Protein AF-A0A5E4QGY8-F1 (afdb_monomer)

Radius of gyration: 24.32 Å; Cα contacts (8 Å, |Δi|>4): 136; chains: 1; bounding box: 69×40×62 Å

Nearest PDB structures (foldseek):
  8r1g-assembly1_D  TM=7.547E-01  e=3.057E-04  Homo sapiens
  8gcr-assembly1_R  TM=7.699E-01  e=5.241E-04  Homo sapiens
  8jrn-assembly1_A  TM=7.783E-01  e=9.483E-04  Homo sapiens
  8jrq-assembly1_C  TM=7.359E-01  e=6.502E-04  Homo sapiens

Solvent-accessible surface area (backbone atoms only — not comparable to full-atom values): 12055 Å² total; per-residue (Å²): 131,82,68,83,77,67,55,67,67,54,59,49,52,76,66,44,56,76,66,66,42,48,54,52,50,52,50,60,61,70,48,56,56,69,60,48,50,53,52,49,48,56,57,47,51,52,53,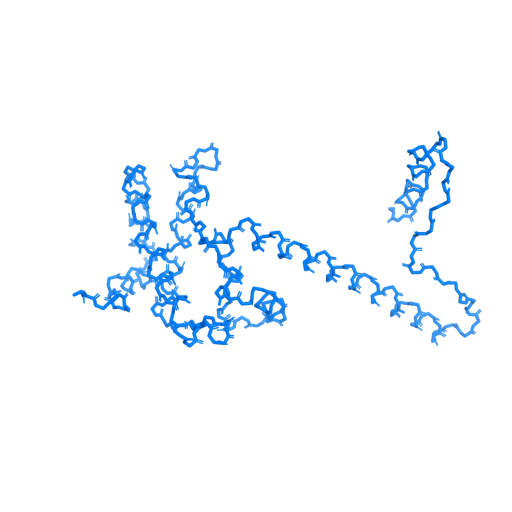52,56,56,45,67,33,68,67,18,53,74,65,30,44,81,78,80,43,71,59,52,50,48,49,52,52,48,51,52,50,50,54,50,55,33,47,71,43,76,91,61,46,66,61,64,71,68,76,53,35,40,80,67,48,66,78,32,28,50,58,68,62,42,45,55,49,52,73,68,49,85,79,73,85,72,90,48,68,68,83,50,54,69,36,48,32,72,67,48,50,52,51,50,52,53,51,49,53,52,49,54,50,51,51,54,50,50,51,51,50,51,54,50,52,53,46,47,73,75,35,85,82,62,79,88,74,87,71,90,62,91,84,80,86,60,50,91,93,40,46,71,60,40,46,51,59,53,53,49,58,58,56,67,75,76,113

pLDDT: mean 82.49, std 12.92, range [37.38, 95.31]

Organism: NCBI:txid189913

Mean predicted aligned error: 10.67 Å

Secondary structure (DSSP, 8-state):
---TT--HHHHHHHHS-HHHHHHHHHHHHHS-HHHHHHHHHHHHHHHHHHHTSHHHHHHT-----HHHHHHHHHHHHHHHHHTSSTTS-SS-GGGG-BTTHHHHS-HHHHHHHHHH-TT--S--GGGGGGGB-HHHHHHHHHHHHHHHHHHHHHHHHHHHHHHHHH-TT------SS------TTSHHHHHHHHHHHHHHTT-

Foldseek 3Di:
DPDLLDPVVLVVQVPDDPVVVVVVLVVLLPDALVVLLVVLVSLVVSVVVQLPDPVQLVVLDGDPDVSNVSSLVVNVSSVVSQCPPVVHGSDDLCSLEDPPNVNRHVLLVLVVVVVVCPPDPDDTCVVSCSHHDPVSVVVVVVSVVVVVLVVLLVVVVVVQVVCCVVDVPDDDDDPSDQDQDDDPVQRPPSVVVSVVVVVVVVD

Sequence (203 aa):
MRNPRRHPELQAFNKLQLHPQRIVQLWWDSQSTEYFEILVDIFKSVIVYELMQPVVRANKKINFTHSVIQILNTLTTLNKINFTNPKKPKISAECFYIEDLCNYVDIATDYINWLSDQNSTQPHLCNYAFLFDVQCKSLLLKIDQQLQMQMAVSRATTMMFTRLFVDPTYEYHRDQFLNLTVSRNHIVRDTMLQISRVCWRRS

Structure (mmCIF, N/CA/C/O backbone):
data_AF-A0A5E4QGY8-F1
#
_entry.id   AF-A0A5E4QGY8-F1
#
loop_
_atom_site.group_PDB
_atom_site.id
_atom_site.type_symbol
_atom_site.label_atom_id
_atom_site.label_alt_id
_atom_site.label_comp_id
_atom_site.label_asym_id
_atom_site.label_entity_id
_atom_site.label_seq_id
_atom_site.pdbx_PDB_ins_code
_atom_site.Cartn_x
_atom_site.Cartn_y
_atom_site.Cartn_z
_atom_site.occupancy
_atom_site.B_iso_or_equiv
_atom_site.auth_seq_id
_atom_site.auth_comp_id
_atom_site.auth_asym_id
_atom_site.auth_atom_id
_atom_site.pdbx_PDB_model_num
ATOM 1 N N . MET A 1 1 ? -24.401 -18.700 8.327 1.00 37.38 1 MET A N 1
ATOM 2 C CA . MET A 1 1 ? -23.362 -17.660 8.149 1.00 37.38 1 MET A CA 1
ATOM 3 C C . MET A 1 1 ? -23.939 -16.553 7.274 1.00 37.38 1 MET A C 1
ATOM 5 O O . MET A 1 1 ? -24.397 -16.855 6.178 1.00 37.38 1 MET A O 1
ATOM 9 N N . ARG A 1 2 ? -24.032 -15.310 7.773 1.00 40.44 2 ARG A N 1
ATOM 10 C CA . ARG A 1 2 ? -24.487 -14.153 6.972 1.00 40.44 2 ARG A CA 1
ATOM 11 C C . ARG A 1 2 ? -23.547 -13.987 5.774 1.00 40.44 2 ARG A C 1
ATOM 13 O O . ARG A 1 2 ? -22.342 -14.128 5.934 1.00 40.44 2 ARG A O 1
ATOM 20 N N . ASN A 1 3 ? -24.095 -13.712 4.592 1.00 42.69 3 ASN A N 1
ATOM 21 C CA . ASN A 1 3 ? -23.306 -13.473 3.386 1.00 42.69 3 ASN A CA 1
ATOM 22 C C . ASN A 1 3 ? -22.362 -12.269 3.619 1.00 42.69 3 ASN A C 1
ATOM 24 O O . ASN A 1 3 ? -22.874 -11.156 3.767 1.00 42.69 3 ASN A O 1
ATOM 28 N N . PRO A 1 4 ? -21.026 -12.455 3.633 1.00 54.44 4 PRO A N 1
ATOM 29 C CA . PRO A 1 4 ? -20.065 -11.386 3.936 1.00 54.44 4 PRO A CA 1
ATOM 30 C C . PRO A 1 4 ? -20.083 -10.250 2.898 1.00 54.44 4 PRO A C 1
ATOM 32 O O . PRO A 1 4 ? -19.561 -9.166 3.131 1.00 54.44 4 PRO A O 1
ATOM 35 N N . ARG A 1 5 ? -20.749 -10.451 1.751 1.00 50.81 5 ARG A N 1
ATOM 36 C CA . ARG A 1 5 ? -20.866 -9.457 0.672 1.00 50.81 5 ARG A CA 1
ATOM 37 C C . ARG A 1 5 ? -21.872 -8.340 0.940 1.00 50.81 5 ARG A C 1
ATOM 39 O O . ARG A 1 5 ? -21.915 -7.365 0.184 1.00 50.81 5 ARG A O 1
ATOM 46 N N . ARG A 1 6 ? -22.725 -8.480 1.960 1.00 53.25 6 ARG A N 1
ATOM 47 C CA . ARG A 1 6 ? -23.821 -7.543 2.245 1.00 53.25 6 ARG A CA 1
ATOM 48 C C . ARG A 1 6 ? -23.703 -6.984 3.657 1.00 53.25 6 ARG A C 1
ATOM 50 O O . ARG A 1 6 ? -24.428 -7.395 4.554 1.00 53.25 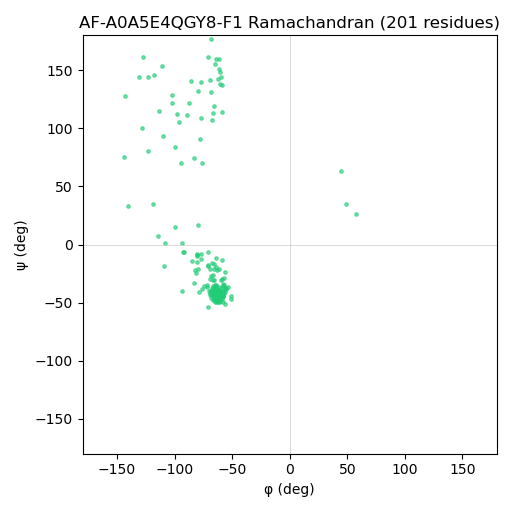6 ARG A O 1
ATOM 57 N N . HIS A 1 7 ? -22.837 -5.987 3.806 1.00 61.50 7 HIS A N 1
ATOM 58 C CA . HIS A 1 7 ? -22.877 -5.051 4.928 1.00 61.50 7 HIS A CA 1
ATOM 59 C C . HIS A 1 7 ? -23.554 -3.747 4.464 1.00 61.50 7 HIS A C 1
ATOM 61 O O . HIS A 1 7 ? -22.863 -2.816 4.042 1.00 61.50 7 HIS A O 1
ATOM 67 N N . PRO A 1 8 ? -24.902 -3.663 4.469 1.00 60.12 8 PRO A N 1
ATOM 68 C CA . PRO A 1 8 ? -25.620 -2.438 4.092 1.00 60.12 8 PRO A CA 1
ATOM 69 C C . PRO A 1 8 ? -25.204 -1.236 4.954 1.00 60.12 8 PRO A C 1
ATOM 71 O O . PRO A 1 8 ? -25.183 -0.105 4.480 1.00 60.12 8 PRO A O 1
ATOM 74 N N . GLU A 1 9 ? -24.783 -1.498 6.189 1.00 62.81 9 GLU A N 1
ATOM 75 C CA . GLU A 1 9 ? -24.266 -0.521 7.148 1.00 62.81 9 GLU A CA 1
ATOM 76 C C . GLU A 1 9 ? -22.992 0.185 6.650 1.00 62.81 9 GLU A C 1
ATOM 78 O O . GLU A 1 9 ? -22.848 1.392 6.830 1.00 62.81 9 GLU A O 1
ATOM 83 N N . LEU A 1 10 ? -22.101 -0.517 5.936 1.00 59.97 10 LEU A N 1
ATOM 84 C CA . LEU A 1 10 ? -20.885 0.086 5.367 1.00 59.97 10 LEU A CA 1
ATOM 85 C C . LEU A 1 10 ? -21.188 0.960 4.156 1.00 59.97 10 LEU A C 1
ATOM 87 O O . LEU A 1 10 ? -20.569 2.007 3.969 1.00 59.97 10 LEU A O 1
ATOM 91 N N . GLN A 1 11 ? -22.173 0.557 3.350 1.00 61.38 11 GLN A N 1
ATOM 92 C CA . GLN A 1 11 ? -22.657 1.400 2.260 1.00 61.38 11 GLN A CA 1
ATOM 93 C C . GLN A 1 11 ? -23.312 2.670 2.798 1.00 61.38 11 GLN A C 1
ATOM 95 O O . GLN A 1 11 ? -23.142 3.731 2.204 1.00 61.38 11 GLN A O 1
ATOM 100 N N . ALA A 1 12 ? -24.041 2.573 3.911 1.00 60.75 12 ALA A N 1
ATOM 101 C CA . ALA A 1 12 ? -24.591 3.738 4.584 1.00 60.75 12 ALA A CA 1
ATOM 102 C C . ALA A 1 12 ? -23.465 4.642 5.105 1.00 60.75 12 ALA A C 1
ATOM 104 O O . ALA A 1 12 ? -23.463 5.825 4.783 1.00 60.75 12 ALA A O 1
ATOM 105 N N . PHE A 1 13 ? -22.464 4.086 5.801 1.00 66.88 13 PHE A N 1
ATOM 106 C CA . PHE A 1 13 ? -21.331 4.839 6.350 1.00 66.88 13 PHE A CA 1
ATOM 107 C C . PHE A 1 13 ? -20.556 5.636 5.287 1.00 66.88 13 PHE A C 1
ATOM 109 O O . PHE A 1 13 ? -20.364 6.844 5.415 1.00 66.88 13 PHE A O 1
ATOM 116 N N . ASN A 1 14 ? -20.148 4.995 4.195 1.00 65.75 14 ASN A N 1
ATOM 117 C CA . ASN A 1 14 ? -19.369 5.663 3.149 1.00 65.75 14 ASN A CA 1
ATOM 118 C C . ASN A 1 14 ? -20.194 6.678 2.332 1.00 65.75 14 ASN A C 1
ATOM 120 O O . ASN A 1 14 ? -19.612 7.540 1.677 1.00 65.75 14 ASN A O 1
ATOM 124 N N . LYS A 1 15 ? -21.533 6.597 2.371 1.00 72.75 15 LYS A N 1
ATOM 125 C CA . LYS A 1 15 ? -22.453 7.574 1.759 1.00 72.75 15 LYS A CA 1
ATOM 126 C C . LYS A 1 15 ? -22.876 8.698 2.710 1.00 72.75 15 LYS A C 1
ATOM 128 O O . LYS A 1 15 ? -23.579 9.611 2.278 1.00 72.75 15 LYS A O 1
ATOM 133 N N . LEU A 1 16 ? -22.500 8.634 3.990 1.00 72.56 16 LEU A N 1
ATOM 134 C CA . LEU A 1 16 ? -22.816 9.684 4.955 1.00 72.56 16 LEU A CA 1
ATOM 135 C C . LEU A 1 16 ? -22.205 11.026 4.527 1.00 72.56 16 LEU A C 1
ATOM 137 O O . LEU A 1 16 ? -21.125 11.092 3.944 1.00 72.56 16 LEU A O 1
ATOM 141 N N . GLN A 1 17 ? -22.890 12.113 4.879 1.00 74.19 17 GLN A N 1
ATOM 142 C CA . GLN A 1 17 ? -22.347 13.462 4.739 1.00 74.19 17 GLN A CA 1
ATOM 143 C C . GLN A 1 17 ? -21.080 13.637 5.598 1.00 74.19 17 GLN A C 1
ATOM 145 O O . GLN A 1 17 ? -20.864 12.925 6.583 1.00 74.19 17 GLN A O 1
ATOM 150 N N . LEU A 1 18 ? -20.260 14.634 5.254 1.00 72.88 18 LEU A N 1
ATOM 151 C CA . LEU A 1 18 ? -18.950 14.870 5.873 1.00 72.88 18 LEU A CA 1
ATOM 152 C C . LEU A 1 18 ? -19.006 14.984 7.410 1.00 72.88 18 LEU A C 1
ATOM 154 O O . LEU A 1 18 ? -18.100 14.526 8.099 1.00 72.88 18 LEU A O 1
ATOM 158 N N . HIS A 1 19 ? -20.060 15.591 7.966 1.00 73.56 19 HIS A N 1
ATOM 159 C CA . HIS A 1 19 ? -20.220 15.747 9.417 1.00 73.56 19 HIS A CA 1
ATOM 160 C C . HIS A 1 19 ? -20.528 14.431 10.147 1.00 73.56 19 HIS A C 1
ATOM 162 O O . HIS A 1 19 ? -19.765 14.081 11.047 1.00 73.56 19 HIS A O 1
ATOM 168 N N . PRO A 1 20 ? -21.559 13.657 9.762 1.00 78.44 20 PRO A N 1
ATOM 169 C CA . PRO A 1 20 ? -21.786 12.335 10.344 1.00 78.44 20 PRO A CA 1
ATOM 170 C C . PRO A 1 20 ? -20.587 11.383 10.209 1.00 78.44 20 PRO A C 1
ATOM 172 O O . PRO A 1 20 ? -20.279 10.663 11.156 1.00 78.44 20 PRO A O 1
ATOM 175 N N . GLN A 1 21 ? -19.858 11.416 9.084 1.00 80.31 21 GLN A N 1
ATOM 176 C CA . GLN A 1 21 ? -18.636 10.613 8.931 1.00 80.31 21 GLN A CA 1
ATOM 177 C C . GLN A 1 21 ? -17.565 10.984 9.954 1.00 80.31 21 GLN A C 1
ATOM 179 O O . GLN A 1 21 ? -16.954 10.094 10.539 1.00 80.31 21 GLN A O 1
ATOM 184 N N . ARG A 1 22 ? -17.363 12.282 10.216 1.00 82.94 22 ARG A N 1
ATOM 185 C CA . ARG A 1 22 ? -16.408 12.741 11.234 1.00 82.94 22 ARG A CA 1
ATOM 186 C C . ARG A 1 22 ? -16.766 12.247 12.630 1.00 82.94 22 ARG A C 1
ATOM 188 O O . ARG A 1 22 ? -15.870 11.853 13.362 1.00 82.94 22 ARG A O 1
ATOM 195 N N . ILE A 1 23 ? -18.048 12.230 12.995 1.00 85.19 23 ILE A N 1
ATOM 196 C CA . ILE A 1 23 ? -18.480 11.731 14.311 1.00 85.19 23 ILE A CA 1
ATOM 197 C C . ILE A 1 23 ? -18.105 10.255 14.470 1.00 85.19 23 ILE A C 1
ATOM 199 O O . ILE A 1 23 ? -17.545 9.866 15.490 1.00 85.19 23 ILE A O 1
ATOM 203 N N . VAL A 1 24 ? -18.353 9.441 13.444 1.00 85.25 24 VAL A N 1
ATOM 204 C CA . VAL A 1 24 ? -17.983 8.019 13.461 1.00 85.25 24 VAL A CA 1
ATOM 205 C C . VAL A 1 24 ? -16.462 7.833 13.467 1.00 85.25 24 VAL A C 1
ATOM 207 O O . VAL A 1 24 ? -15.962 6.969 14.179 1.00 85.25 24 VAL A O 1
ATOM 210 N N . GLN A 1 25 ? -15.711 8.661 12.733 1.00 87.25 25 GLN A N 1
ATOM 211 C CA . GLN A 1 25 ? -14.244 8.640 12.769 1.00 87.25 25 GLN A CA 1
ATOM 212 C C . GLN A 1 25 ? -13.706 8.956 14.169 1.00 87.25 25 GLN A C 1
ATOM 214 O O . GLN A 1 25 ? -12.839 8.236 14.652 1.00 87.25 25 GLN A O 1
ATOM 219 N N . LEU A 1 26 ? -14.252 9.977 14.839 1.00 87.69 26 LEU A N 1
ATOM 220 C CA . LEU A 1 26 ? -13.909 10.312 16.225 1.00 87.69 26 LEU A CA 1
ATOM 221 C C . LEU A 1 26 ? -14.289 9.185 17.189 1.00 87.69 26 LEU A C 1
ATOM 223 O O . LEU A 1 26 ? -13.538 8.889 18.112 1.00 87.69 26 LEU A O 1
ATOM 227 N N . TRP A 1 27 ? -15.426 8.525 16.960 1.00 89.25 27 TRP A N 1
ATOM 228 C CA . TRP A 1 27 ? -15.829 7.366 17.750 1.00 89.25 27 TRP A CA 1
ATOM 229 C C . TRP A 1 27 ? -14.862 6.191 17.576 1.00 89.25 27 TRP A C 1
ATOM 231 O O . TRP A 1 27 ? -14.465 5.589 18.568 1.00 89.25 27 TRP A O 1
ATOM 241 N N . TRP A 1 28 ? -14.432 5.875 16.351 1.00 89.50 28 TRP A N 1
ATOM 242 C CA . TRP A 1 28 ? -13.402 4.856 16.102 1.00 89.50 28 TRP A CA 1
ATOM 243 C C . TRP A 1 28 ? -12.050 5.231 16.718 1.00 89.50 28 TRP A C 1
ATOM 245 O O . TRP A 1 28 ? -11.360 4.372 17.275 1.00 89.50 28 TRP A O 1
ATOM 255 N N . ASP A 1 29 ? -11.689 6.512 16.674 1.00 89.25 29 ASP A N 1
ATOM 256 C CA . ASP A 1 29 ? -10.482 7.024 17.319 1.00 89.25 29 ASP A CA 1
ATOM 257 C C . ASP A 1 29 ? -10.558 6.944 18.853 1.00 89.25 29 ASP A C 1
ATOM 259 O O . ASP A 1 29 ? -9.553 6.670 19.503 1.00 89.25 29 ASP A O 1
ATOM 263 N N . SER A 1 30 ? -11.748 7.050 19.450 1.00 90.25 30 SER A N 1
ATOM 264 C CA . SER A 1 30 ? -11.926 6.922 20.901 1.00 90.25 30 SER A CA 1
ATOM 265 C C . SER A 1 30 ? -11.974 5.477 21.417 1.00 90.25 30 SER A C 1
ATOM 267 O O . SER A 1 30 ? -11.983 5.277 22.629 1.00 90.25 30 SER A O 1
ATOM 269 N N . GLN A 1 31 ? -12.056 4.464 20.544 1.00 91.56 31 GLN A N 1
ATOM 270 C CA . GLN A 1 31 ? -12.114 3.057 20.976 1.00 91.56 31 GLN A CA 1
ATOM 271 C C . GLN A 1 31 ? -10.775 2.558 21.536 1.00 91.56 31 GLN A C 1
ATOM 273 O O . GLN A 1 31 ? -9.723 3.127 21.236 1.00 91.56 31 GLN A O 1
ATOM 278 N N . SER A 1 32 ? -10.797 1.461 22.301 1.00 92.75 32 SER A N 1
ATOM 279 C CA . SER A 1 32 ? -9.566 0.810 22.765 1.00 92.75 32 SER A CA 1
ATOM 280 C C . SER A 1 32 ? -8.743 0.255 21.597 1.00 92.75 32 SER A C 1
ATOM 282 O O . SER A 1 32 ? -9.259 0.046 20.493 1.00 92.75 32 SER A O 1
ATOM 284 N N . THR A 1 33 ? -7.453 0.025 21.837 1.00 92.31 33 THR A N 1
ATOM 285 C CA . THR A 1 33 ? -6.545 -0.540 20.833 1.00 92.31 33 THR A CA 1
ATOM 286 C C . THR A 1 33 ? -6.996 -1.931 20.393 1.00 92.31 33 THR A C 1
ATOM 288 O O . THR A 1 33 ? -7.044 -2.202 19.197 1.00 92.31 33 THR A O 1
ATOM 291 N N . GLU A 1 34 ? -7.419 -2.774 21.336 1.00 92.62 34 GLU A N 1
ATOM 292 C CA . GLU A 1 34 ? -7.854 -4.150 21.072 1.00 92.62 34 GLU A CA 1
ATOM 293 C C . GLU A 1 34 ? -9.114 -4.171 20.202 1.00 92.62 34 GLU A C 1
ATOM 295 O O . GLU A 1 34 ? -9.200 -4.915 19.228 1.00 92.62 34 GLU A O 1
ATOM 300 N N . TYR A 1 35 ? -10.092 -3.313 20.513 1.00 92.44 35 TYR A N 1
ATOM 301 C CA . TYR A 1 35 ? -11.304 -3.208 19.703 1.00 92.44 35 TYR A CA 1
ATOM 302 C C . TYR A 1 35 ? -10.991 -2.714 18.288 1.00 92.44 35 TYR A C 1
ATOM 304 O O . TYR A 1 35 ? -11.554 -3.207 17.310 1.00 92.44 35 TYR A O 1
ATOM 312 N N . PHE A 1 36 ? -10.094 -1.733 18.173 1.00 93.06 36 PHE A N 1
ATOM 313 C CA . PHE A 1 36 ? -9.691 -1.182 16.886 1.00 93.06 36 PHE A CA 1
ATOM 314 C C . PHE A 1 36 ? -8.985 -2.229 16.011 1.00 93.06 36 PHE A C 1
ATOM 316 O O . PHE A 1 36 ? -9.275 -2.317 14.819 1.00 93.06 36 PHE A O 1
ATOM 323 N N . GLU A 1 37 ? -8.118 -3.053 16.597 1.00 93.94 37 GLU A N 1
ATOM 324 C CA . GLU A 1 37 ? -7.458 -4.165 15.908 1.00 93.94 37 GLU A CA 1
ATOM 325 C C . GLU A 1 37 ? -8.467 -5.207 15.404 1.00 93.94 37 GLU A C 1
ATOM 327 O O . GLU A 1 37 ? -8.493 -5.509 14.210 1.00 93.94 37 GLU A O 1
ATOM 332 N N . ILE A 1 38 ? -9.385 -5.656 16.269 1.00 92.81 38 ILE A N 1
ATOM 333 C CA . ILE A 1 38 ? -10.461 -6.591 15.892 1.00 92.81 38 ILE A CA 1
ATOM 334 C C . ILE A 1 38 ? -11.300 -6.022 14.741 1.00 92.81 38 ILE A C 1
ATOM 336 O O . ILE A 1 38 ? -11.664 -6.740 13.809 1.00 92.81 38 ILE A O 1
ATOM 340 N N . LEU A 1 39 ? -11.607 -4.724 14.781 1.00 91.62 39 LEU A N 1
ATOM 341 C CA . LEU A 1 39 ? -12.369 -4.056 13.730 1.00 91.62 39 LEU A CA 1
ATOM 342 C C . LEU A 1 39 ? -11.635 -4.097 12.379 1.00 91.62 39 LEU A C 1
ATOM 344 O O . LEU A 1 39 ? -12.254 -4.389 11.353 1.00 91.62 39 LEU A O 1
ATOM 348 N N . VAL A 1 40 ? -10.327 -3.826 12.374 1.00 93.81 40 VAL A N 1
ATOM 349 C CA . VAL A 1 40 ? -9.481 -3.916 11.174 1.00 93.81 40 VAL A CA 1
ATOM 350 C C . VAL A 1 40 ? -9.461 -5.347 10.634 1.00 93.81 40 VAL A C 1
ATOM 352 O O . VAL A 1 40 ? -9.674 -5.542 9.434 1.00 93.81 40 VAL A O 1
ATOM 355 N N . ASP A 1 41 ? -9.302 -6.346 11.500 1.00 92.69 41 ASP A N 1
ATOM 356 C CA . ASP A 1 41 ? -9.278 -7.754 11.098 1.00 92.69 41 ASP A CA 1
ATOM 357 C C . ASP A 1 41 ? -10.611 -8.243 10.530 1.00 92.69 41 ASP A C 1
ATOM 359 O O . ASP A 1 41 ? -10.624 -8.964 9.528 1.00 92.69 41 ASP A O 1
ATOM 363 N N . ILE A 1 42 ? -11.745 -7.797 11.079 1.00 90.62 42 ILE A N 1
ATOM 364 C CA . ILE A 1 42 ? -13.066 -8.106 10.518 1.00 90.62 42 ILE A CA 1
ATOM 365 C C . ILE A 1 42 ? -13.150 -7.613 9.071 1.00 90.62 42 ILE A C 1
ATOM 367 O O . ILE A 1 42 ? -13.516 -8.385 8.183 1.00 90.62 42 ILE A O 1
ATOM 371 N N . PHE A 1 43 ? -12.774 -6.362 8.794 1.00 91.44 43 PHE A N 1
ATOM 372 C CA . PHE A 1 43 ? -12.831 -5.836 7.427 1.00 91.44 43 PHE A CA 1
ATOM 373 C C . PHE A 1 43 ? -11.815 -6.497 6.495 1.00 91.44 43 PHE A C 1
ATOM 375 O O . PHE A 1 43 ? -12.161 -6.826 5.356 1.00 91.44 43 PHE A O 1
ATOM 382 N N . LYS A 1 44 ? -10.592 -6.754 6.972 1.00 92.69 44 LYS A N 1
ATOM 383 C CA . LYS A 1 44 ? -9.581 -7.504 6.217 1.00 92.69 44 LYS A CA 1
ATOM 384 C C . LYS A 1 44 ? -10.072 -8.899 5.851 1.00 92.69 44 LYS A C 1
ATOM 386 O O . LYS A 1 44 ? -9.894 -9.308 4.707 1.00 92.69 44 LYS A O 1
ATOM 391 N N . SER A 1 45 ? -10.726 -9.608 6.773 1.00 90.75 45 SER A N 1
ATOM 392 C CA . SER A 1 45 ? -11.203 -10.977 6.542 1.00 90.75 45 SER A CA 1
ATOM 393 C C . SER A 1 45 ? -12.154 -11.071 5.345 1.00 90.75 45 SER A C 1
ATOM 395 O O . SER A 1 45 ? -12.105 -12.041 4.589 1.00 90.75 45 SER A O 1
ATOM 397 N N . VAL A 1 46 ? -12.958 -10.029 5.102 1.00 90.12 46 VAL A N 1
ATOM 398 C CA . VAL A 1 46 ? -13.841 -9.968 3.931 1.00 90.12 46 VAL A CA 1
ATOM 399 C C . VAL A 1 46 ? -13.038 -9.801 2.640 1.00 90.12 46 VAL A C 1
ATOM 401 O O . VAL A 1 46 ? -13.345 -10.453 1.644 1.00 90.12 46 VAL A O 1
ATOM 404 N N . ILE A 1 47 ? -11.983 -8.980 2.646 1.00 91.38 47 ILE A N 1
ATOM 405 C CA . ILE A 1 47 ? -11.089 -8.831 1.488 1.00 91.38 47 ILE A CA 1
ATOM 406 C C . ILE A 1 47 ? -10.344 -10.138 1.210 1.00 91.38 47 ILE A C 1
ATOM 408 O O . ILE A 1 47 ? -10.315 -10.587 0.067 1.00 91.38 47 ILE A O 1
ATOM 412 N N . VAL A 1 48 ? -9.813 -10.791 2.246 1.00 91.88 48 VAL A N 1
ATOM 413 C CA . VAL A 1 48 ? -9.167 -12.108 2.129 1.00 91.88 48 VAL A CA 1
ATOM 414 C C . VAL A 1 48 ? -10.138 -13.132 1.542 1.00 91.88 48 VAL A C 1
ATOM 416 O O . VAL A 1 48 ? -9.791 -13.844 0.603 1.00 91.88 48 VAL A O 1
ATOM 419 N N . TYR A 1 49 ? -11.385 -13.159 2.011 1.00 89.88 49 TYR A N 1
ATOM 420 C CA . TYR A 1 49 ? -12.413 -14.042 1.464 1.00 89.88 49 TYR A CA 1
ATOM 421 C C . TYR A 1 49 ? -12.682 -13.803 -0.033 1.00 89.88 49 TYR A C 1
ATOM 423 O O . TYR A 1 49 ? -12.892 -14.762 -0.784 1.00 89.88 49 TYR A O 1
ATOM 431 N N . GLU A 1 50 ? -12.658 -12.550 -0.496 1.00 89.75 50 GLU A N 1
ATOM 432 C CA . GLU A 1 50 ? -12.790 -12.237 -1.925 1.00 89.75 50 GLU A CA 1
ATOM 433 C C . GLU A 1 50 ? -11.536 -12.618 -2.727 1.00 89.75 50 GLU A C 1
ATOM 435 O O . GLU A 1 50 ? -11.652 -13.113 -3.847 1.00 89.75 50 GLU A O 1
ATOM 440 N N . LEU A 1 51 ? -10.341 -12.484 -2.146 1.00 89.56 51 LEU A N 1
ATOM 441 C CA . LEU A 1 51 ? -9.082 -12.932 -2.755 1.00 89.56 51 LEU A CA 1
ATOM 442 C C . LEU A 1 51 ? -9.006 -14.460 -2.904 1.00 89.56 51 LEU A C 1
ATOM 444 O O . LEU A 1 51 ? -8.402 -14.976 -3.846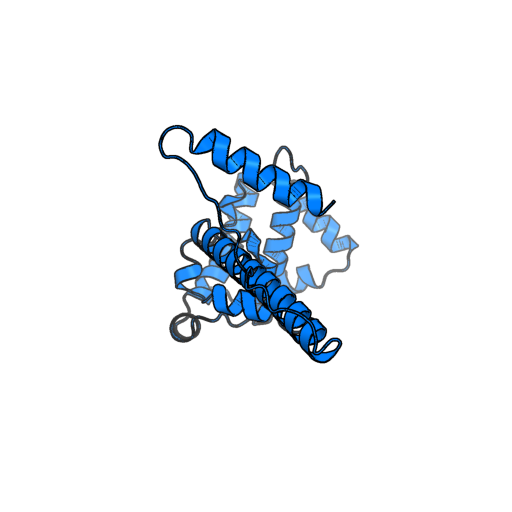 1.00 89.56 51 LEU A O 1
ATOM 448 N N . MET A 1 52 ? -9.648 -15.204 -2.000 1.00 88.88 52 MET A N 1
ATOM 449 C CA . MET A 1 52 ? -9.699 -16.668 -2.045 1.00 88.88 52 MET A CA 1
ATOM 450 C C . MET A 1 52 ? -10.680 -17.223 -3.086 1.00 88.88 52 MET A C 1
ATOM 452 O O . MET A 1 52 ? -10.678 -18.433 -3.325 1.00 88.88 52 MET A O 1
ATOM 456 N N . GLN A 1 53 ? -11.504 -16.382 -3.721 1.00 89.12 53 GLN A N 1
ATOM 457 C CA . GLN A 1 53 ? -12.472 -16.842 -4.715 1.00 89.12 53 GLN A CA 1
ATOM 458 C C . GLN A 1 53 ? -11.759 -17.519 -5.903 1.00 89.12 53 GLN A C 1
ATOM 460 O O . GLN A 1 53 ? -10.760 -16.989 -6.399 1.00 89.12 53 GLN A O 1
ATOM 465 N N . PRO A 1 54 ? -12.281 -18.646 -6.430 1.00 87.38 54 PRO A N 1
ATOM 466 C CA . PRO A 1 54 ? -11.626 -19.394 -7.508 1.00 87.38 54 PRO A CA 1
ATOM 467 C C . PRO A 1 54 ? -11.334 -18.545 -8.749 1.00 87.38 54 PRO A C 1
ATOM 469 O O . PRO A 1 54 ? -10.274 -18.669 -9.353 1.00 87.38 54 PRO A O 1
ATOM 472 N N . VAL A 1 55 ? -12.252 -17.634 -9.085 1.00 87.94 55 VAL A N 1
ATOM 473 C CA . VAL A 1 55 ? -12.124 -16.715 -10.226 1.00 87.94 55 VAL A CA 1
ATOM 474 C C . VAL A 1 55 ? -10.933 -15.769 -10.055 1.00 87.94 55 VAL A C 1
ATOM 476 O O . VAL A 1 55 ? -10.200 -15.529 -11.010 1.00 87.94 55 VAL A O 1
ATOM 479 N N . VAL A 1 56 ? -10.712 -15.261 -8.839 1.00 87.38 56 VAL A N 1
ATOM 480 C CA . VAL A 1 56 ? -9.590 -14.360 -8.540 1.00 87.38 56 VAL A CA 1
ATOM 481 C C . VAL A 1 56 ? -8.274 -15.122 -8.607 1.00 87.38 56 VAL A C 1
ATOM 483 O O . VAL A 1 56 ? -7.336 -14.651 -9.241 1.00 87.38 56 VAL A O 1
ATOM 486 N N . ARG A 1 57 ? -8.219 -16.335 -8.042 1.00 86.06 57 ARG A N 1
ATOM 487 C CA . ARG A 1 57 ? -7.017 -17.181 -8.085 1.00 86.06 57 ARG A CA 1
ATOM 488 C C . ARG A 1 57 ? -6.638 -17.610 -9.502 1.00 86.06 57 ARG A C 1
ATOM 490 O O . ARG A 1 57 ? -5.452 -17.636 -9.816 1.00 86.06 57 ARG A O 1
ATOM 497 N N . ALA A 1 58 ? -7.626 -17.928 -10.340 1.00 87.88 58 ALA A N 1
ATOM 498 C CA . ALA A 1 58 ? -7.406 -18.316 -11.731 1.00 87.88 58 ALA A CA 1
ATOM 499 C C . ALA A 1 58 ? -6.884 -17.146 -12.575 1.00 87.88 58 ALA A C 1
ATOM 501 O O . ALA A 1 58 ? -5.938 -17.309 -13.338 1.00 87.88 58 ALA A O 1
ATOM 502 N N . ASN A 1 59 ? -7.468 -15.958 -12.400 1.00 88.38 59 ASN A N 1
ATOM 503 C CA . ASN A 1 59 ? -7.138 -14.787 -13.213 1.00 88.38 59 ASN A CA 1
ATOM 504 C C . ASN A 1 59 ? -6.043 -13.903 -12.604 1.00 88.38 59 ASN A C 1
ATOM 506 O O . ASN A 1 59 ? -5.653 -12.919 -13.227 1.00 88.38 59 ASN A O 1
ATOM 510 N N . LYS A 1 60 ? -5.603 -14.198 -11.373 1.00 89.19 60 LYS A N 1
ATOM 511 C CA . LYS A 1 60 ? -4.685 -13.369 -10.575 1.00 89.19 60 LYS A CA 1
ATOM 512 C C . LYS A 1 60 ? -5.111 -11.896 -10.524 1.00 89.19 60 LYS A C 1
ATOM 514 O O . LYS A 1 60 ? -4.275 -10.998 -10.497 1.00 89.19 60 LYS A O 1
ATOM 519 N N . LYS A 1 61 ? -6.422 -11.638 -10.512 1.00 86.88 61 LYS A N 1
ATOM 520 C CA . LYS A 1 61 ? -7.003 -10.292 -10.562 1.00 86.88 61 LYS A CA 1
ATOM 521 C C . LYS A 1 61 ? -8.240 -10.208 -9.682 1.00 86.88 61 LYS A C 1
ATOM 523 O O . LYS A 1 61 ? -9.155 -11.021 -9.810 1.00 86.88 61 LYS A O 1
ATOM 528 N N . ILE A 1 62 ? -8.268 -9.212 -8.799 1.00 86.56 62 ILE A N 1
ATOM 529 C CA . ILE A 1 62 ? -9.419 -8.951 -7.936 1.00 86.56 62 ILE A CA 1
ATOM 530 C C . ILE A 1 62 ? -10.5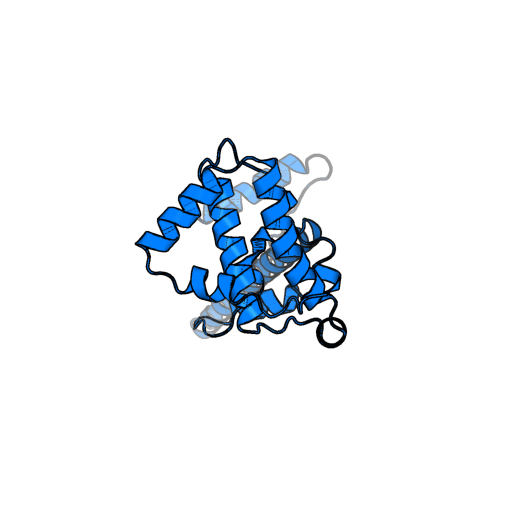36 -8.251 -8.719 1.00 86.56 62 ILE A C 1
ATOM 532 O O . ILE A 1 62 ? -10.296 -7.351 -9.524 1.00 86.56 62 ILE A O 1
ATOM 536 N N . ASN A 1 63 ? -11.778 -8.650 -8.451 1.00 85.56 63 ASN A N 1
ATOM 537 C CA . ASN A 1 63 ? -12.952 -7.964 -8.974 1.00 85.56 63 ASN A CA 1
ATOM 538 C C . ASN A 1 63 ? -13.380 -6.867 -7.997 1.00 85.56 63 ASN A C 1
ATOM 540 O O . ASN A 1 63 ? -13.899 -7.150 -6.914 1.00 85.56 63 ASN A O 1
ATOM 544 N N . PHE A 1 64 ? -13.221 -5.610 -8.404 1.00 86.69 64 PHE A N 1
ATOM 545 C CA . PHE A 1 64 ? -13.655 -4.449 -7.632 1.00 86.69 64 PHE A CA 1
ATOM 546 C C . PHE A 1 64 ? -15.170 -4.250 -7.714 1.00 86.69 64 PHE A C 1
ATOM 548 O O . PHE A 1 64 ? -15.684 -3.319 -8.331 1.00 86.69 64 PHE A O 1
ATOM 555 N N . THR A 1 65 ? -15.915 -5.153 -7.082 1.00 87.00 65 THR A N 1
ATOM 556 C CA . THR A 1 65 ? -17.350 -4.949 -6.878 1.00 87.00 65 THR A CA 1
ATOM 557 C C . THR A 1 65 ? -17.583 -3.746 -5.967 1.00 87.00 65 THR A C 1
ATOM 559 O O . THR A 1 65 ? -16.744 -3.415 -5.126 1.00 87.00 65 THR A O 1
ATOM 562 N N . HIS A 1 66 ? -18.757 -3.120 -6.080 1.00 84.81 66 HIS A N 1
ATOM 563 C CA . HIS A 1 66 ? -19.113 -1.985 -5.229 1.00 84.81 66 HIS A CA 1
ATOM 564 C C . HIS A 1 66 ? -18.902 -2.302 -3.737 1.00 84.81 66 HIS A C 1
ATOM 566 O O . HIS A 1 66 ? -18.297 -1.506 -3.036 1.00 84.81 66 HIS A O 1
ATOM 572 N N . SER A 1 67 ? -19.304 -3.480 -3.246 1.00 83.75 67 SER A N 1
ATOM 573 C CA . SER A 1 67 ? -19.085 -3.866 -1.842 1.00 83.75 67 SER A CA 1
ATOM 574 C C . SER A 1 67 ? -17.604 -3.929 -1.447 1.00 83.75 67 SER A C 1
ATOM 576 O O . SER A 1 67 ? -17.250 -3.453 -0.372 1.00 83.75 67 SER A O 1
ATOM 578 N N . VAL A 1 68 ? -16.736 -4.468 -2.309 1.00 87.75 68 VAL A N 1
ATOM 579 C CA . VAL A 1 68 ? -15.288 -4.558 -2.045 1.00 87.75 68 VAL A CA 1
ATOM 580 C C . VAL A 1 68 ? -14.671 -3.170 -1.941 1.00 87.75 68 VAL A C 1
ATOM 582 O O . VAL A 1 68 ? -13.970 -2.885 -0.976 1.00 87.75 68 VAL A O 1
ATOM 585 N N . ILE A 1 69 ? -14.997 -2.274 -2.876 1.00 88.81 69 ILE A N 1
ATOM 586 C CA . ILE A 1 69 ? -14.510 -0.886 -2.862 1.00 88.81 69 ILE A CA 1
ATOM 587 C C . ILE A 1 69 ? -14.917 -0.183 -1.563 1.00 88.81 69 ILE A C 1
ATOM 589 O O . ILE A 1 69 ? -14.132 0.548 -0.967 1.00 88.81 69 ILE A O 1
ATOM 593 N N . GLN A 1 70 ? -16.141 -0.419 -1.095 1.00 87.62 70 GLN A N 1
ATOM 594 C CA . GLN A 1 70 ? -16.654 0.189 0.131 1.00 87.62 70 GLN A CA 1
ATOM 595 C C . GLN A 1 70 ? -15.866 -0.276 1.359 1.00 87.62 70 GLN A C 1
ATOM 597 O O . GLN A 1 70 ? -15.492 0.552 2.185 1.00 87.62 70 GLN A O 1
ATOM 602 N N . ILE A 1 71 ? -15.556 -1.571 1.446 1.00 89.62 71 ILE A N 1
ATOM 603 C CA . ILE A 1 71 ? -14.741 -2.129 2.533 1.00 89.62 71 ILE A CA 1
ATOM 604 C C . ILE A 1 71 ? -13.309 -1.596 2.461 1.00 89.62 71 ILE A C 1
ATOM 606 O O . ILE A 1 71 ? -12.770 -1.161 3.476 1.00 89.62 71 ILE A O 1
ATOM 610 N N . LEU A 1 72 ? -12.711 -1.559 1.267 1.00 91.81 72 LEU A N 1
ATOM 611 C CA . LEU A 1 72 ? -11.376 -0.997 1.058 1.00 91.81 72 LEU A CA 1
ATOM 612 C C . LEU A 1 72 ? -11.316 0.485 1.466 1.00 91.81 72 LEU A C 1
ATOM 614 O O . LEU A 1 72 ? -10.381 0.900 2.142 1.00 91.81 72 LEU A O 1
ATOM 618 N N . ASN A 1 73 ? -12.342 1.278 1.151 1.00 90.81 73 ASN A N 1
ATOM 619 C CA . ASN A 1 73 ? -12.438 2.679 1.578 1.00 90.81 73 ASN A CA 1
ATOM 620 C C . ASN A 1 73 ? -12.610 2.831 3.099 1.00 90.81 73 ASN A C 1
ATOM 622 O O . ASN A 1 73 ? -12.054 3.759 3.698 1.00 90.81 73 ASN A O 1
ATOM 626 N N . THR A 1 74 ? -13.343 1.919 3.741 1.00 90.31 74 THR A N 1
ATOM 627 C CA . THR A 1 74 ? -13.438 1.873 5.204 1.00 90.31 74 THR A CA 1
ATOM 628 C C . THR A 1 74 ? -12.081 1.533 5.823 1.00 90.31 74 THR A C 1
ATOM 630 O O . THR A 1 74 ? -11.640 2.248 6.718 1.00 90.31 74 THR A O 1
ATOM 633 N N . LEU A 1 75 ? -11.359 0.541 5.289 1.00 93.12 75 LEU A N 1
ATOM 634 C CA . LEU A 1 75 ? -9.987 0.217 5.701 1.00 93.12 75 LEU A CA 1
ATOM 635 C C . LEU A 1 75 ? -9.032 1.403 5.509 1.00 93.12 75 LEU A C 1
ATOM 637 O O . LEU A 1 75 ? -8.235 1.685 6.397 1.00 93.12 75 LEU A O 1
ATOM 641 N N . THR A 1 76 ? -9.155 2.161 4.414 1.00 93.56 76 THR A N 1
ATOM 642 C CA . THR A 1 76 ? -8.384 3.399 4.206 1.00 93.56 76 THR A CA 1
ATOM 643 C C . THR A 1 76 ? -8.688 4.439 5.282 1.00 93.56 76 THR A C 1
ATOM 645 O O . THR A 1 76 ? -7.782 5.115 5.768 1.00 93.56 76 THR A O 1
ATOM 648 N N . THR A 1 77 ? -9.956 4.581 5.670 1.00 91.75 77 THR A N 1
ATOM 649 C CA . THR A 1 77 ? -10.367 5.485 6.754 1.00 91.75 77 THR A CA 1
ATOM 650 C C . THR A 1 77 ? -9.787 5.046 8.096 1.00 91.75 77 THR A C 1
ATOM 652 O O . THR A 1 77 ? -9.233 5.875 8.811 1.00 91.75 77 THR A O 1
ATOM 655 N N . LEU A 1 78 ? -9.849 3.750 8.413 1.00 92.81 78 LEU A N 1
ATOM 656 C CA . LEU A 1 78 ? -9.245 3.193 9.624 1.00 92.81 78 LEU A CA 1
ATOM 657 C C . LEU A 1 78 ? -7.729 3.398 9.631 1.00 92.81 78 LEU A C 1
ATOM 659 O O . LEU A 1 78 ? -7.182 3.862 10.623 1.00 92.81 78 LEU A O 1
ATOM 663 N N . ASN A 1 79 ? -7.053 3.163 8.509 1.00 94.19 79 ASN A N 1
ATOM 664 C CA . ASN A 1 79 ? -5.622 3.419 8.393 1.00 94.19 79 ASN A CA 1
ATOM 665 C C . ASN A 1 79 ? -5.287 4.901 8.651 1.00 94.19 79 ASN A C 1
ATOM 667 O O . ASN A 1 79 ? -4.353 5.209 9.384 1.00 94.19 79 ASN A O 1
ATOM 671 N N . LYS A 1 80 ? -6.090 5.839 8.130 1.00 92.50 80 LYS A N 1
ATOM 672 C CA . LYS A 1 80 ? -5.930 7.275 8.429 1.00 92.50 80 LYS A CA 1
ATOM 673 C C . LYS A 1 80 ? -6.108 7.581 9.917 1.00 92.50 80 LYS A C 1
ATOM 675 O O . LYS A 1 80 ? -5.302 8.324 10.463 1.00 92.50 80 LYS A O 1
ATOM 680 N N . ILE A 1 81 ? -7.117 6.990 10.562 1.00 91.62 81 ILE A N 1
ATOM 681 C CA . ILE A 1 81 ? -7.355 7.146 12.006 1.00 91.62 81 ILE A CA 1
ATOM 682 C C . ILE A 1 81 ? -6.166 6.609 12.807 1.00 91.62 81 ILE A C 1
ATOM 684 O O . ILE A 1 81 ? -5.695 7.283 13.721 1.00 91.62 81 ILE A O 1
ATOM 688 N N . ASN A 1 82 ? -5.623 5.452 12.415 1.00 92.50 82 ASN A N 1
ATOM 689 C CA . ASN A 1 82 ? -4.461 4.856 13.068 1.00 92.50 82 ASN A CA 1
ATOM 690 C C . ASN A 1 82 ? -3.252 5.805 13.088 1.00 92.50 82 ASN A C 1
ATOM 692 O O . ASN A 1 82 ? -2.513 5.835 14.066 1.00 92.50 82 ASN A O 1
ATOM 696 N N . PHE A 1 83 ? -3.081 6.609 12.035 1.00 90.56 83 PHE A N 1
ATOM 697 C CA . PHE A 1 83 ? -1.983 7.567 11.893 1.00 90.56 83 PHE A CA 1
ATOM 698 C C . PHE A 1 83 ? -2.355 9.018 12.236 1.00 90.56 83 PHE A C 1
ATOM 700 O O . PHE A 1 83 ? -1.572 9.921 11.940 1.00 90.56 83 PHE A O 1
ATOM 707 N N . THR A 1 84 ? -3.489 9.266 12.908 1.00 87.38 84 THR A N 1
ATOM 708 C CA . THR A 1 84 ? -3.843 10.611 13.411 1.00 87.38 84 THR A CA 1
ATOM 709 C C . THR A 1 84 ? -2.734 11.176 14.302 1.00 87.38 84 THR A C 1
ATOM 711 O O . THR A 1 84 ? -2.396 12.356 14.213 1.00 87.38 84 THR A O 1
ATOM 714 N N . ASN A 1 85 ? -2.109 10.318 15.115 1.00 83.88 85 ASN A N 1
ATOM 715 C CA . ASN A 1 85 ? -0.869 10.622 15.818 1.00 83.88 85 ASN A CA 1
ATOM 716 C C . ASN A 1 85 ? 0.288 9.801 15.221 1.00 83.88 85 ASN A C 1
ATOM 718 O O . ASN A 1 85 ? 0.537 8.679 15.663 1.00 83.88 85 ASN A O 1
ATOM 722 N N . PRO A 1 86 ? 1.048 10.340 14.251 1.00 79.94 86 PRO A N 1
ATOM 723 C CA . PRO A 1 86 ? 2.074 9.572 13.545 1.00 79.94 86 PRO A CA 1
ATOM 724 C C . PRO A 1 86 ? 3.224 9.103 14.451 1.00 79.94 86 PRO A C 1
ATOM 726 O O . PRO A 1 86 ? 3.936 8.171 14.094 1.00 79.94 86 PRO A O 1
ATOM 729 N N . LYS A 1 87 ? 3.414 9.715 15.630 1.00 83.56 87 LYS A N 1
ATOM 730 C CA . LYS A 1 87 ? 4.437 9.296 16.605 1.00 83.56 87 LYS A CA 1
ATOM 731 C C . LYS A 1 87 ? 3.992 8.121 17.478 1.00 83.56 87 LYS A C 1
ATOM 733 O O . LYS A 1 87 ? 4.838 7.464 18.077 1.00 83.56 87 LYS A O 1
ATOM 738 N N . LYS A 1 88 ? 2.683 7.908 17.605 1.00 86.19 88 LYS A N 1
ATOM 739 C CA . LYS A 1 88 ? 2.071 6.862 18.428 1.00 86.19 88 LYS A CA 1
ATOM 740 C C . LYS A 1 88 ? 0.822 6.345 17.711 1.00 86.19 88 LYS A C 1
ATOM 742 O O . LYS A 1 88 ? -0.282 6.738 18.093 1.00 86.19 88 LYS A O 1
ATOM 747 N N . PRO A 1 89 ? 0.990 5.529 16.656 1.00 90.06 89 PRO A N 1
ATOM 748 C CA . PRO A 1 89 ? -0.151 4.885 16.028 1.00 90.06 89 PRO A CA 1
ATOM 749 C C . PRO A 1 89 ? -0.860 3.972 17.035 1.00 90.06 89 PRO A C 1
ATOM 751 O O . PRO A 1 89 ? -0.224 3.466 17.963 1.00 90.06 89 PRO A O 1
ATOM 754 N N . LYS A 1 90 ? -2.174 3.776 16.875 1.00 90.88 90 LYS A N 1
ATOM 755 C CA . LYS A 1 90 ? -2.964 2.939 17.796 1.00 90.88 90 LYS A CA 1
ATOM 756 C C . LYS A 1 90 ? -2.552 1.471 17.710 1.00 90.88 90 LYS A C 1
ATOM 758 O O . LYS A 1 90 ? -2.380 0.836 18.742 1.00 90.88 90 LYS A O 1
ATOM 763 N N . ILE A 1 91 ? -2.370 0.968 16.491 1.00 93.06 91 ILE A N 1
ATOM 764 C CA . ILE A 1 91 ? -1.910 -0.389 16.176 1.00 93.06 91 ILE A CA 1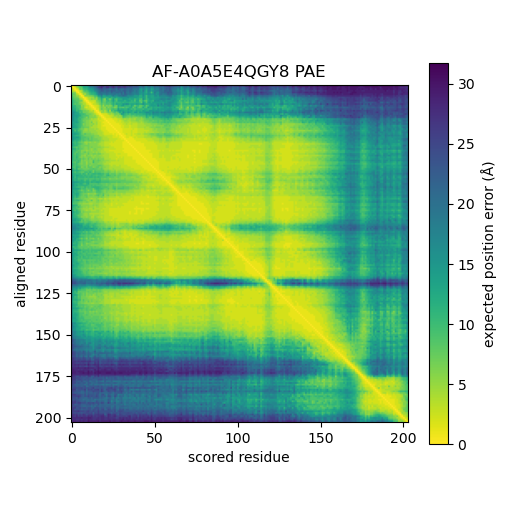
ATOM 765 C C . ILE A 1 91 ? -0.716 -0.345 15.217 1.00 93.06 91 ILE A C 1
ATOM 767 O O . ILE A 1 91 ? -0.485 0.659 14.531 1.00 93.06 91 ILE A O 1
ATOM 771 N N . SER A 1 92 ? 0.035 -1.446 15.143 1.00 92.38 92 SER A N 1
ATOM 772 C CA . SER A 1 92 ? 1.128 -1.584 14.176 1.00 92.38 92 SER A CA 1
ATOM 773 C C . SER A 1 92 ? 0.607 -1.449 12.742 1.00 92.38 92 SER A C 1
ATOM 775 O O . SER A 1 92 ? -0.483 -1.915 12.411 1.00 92.38 92 SER A O 1
ATOM 777 N N . ALA A 1 93 ? 1.406 -0.843 11.859 1.00 90.44 93 ALA A N 1
ATOM 778 C CA . ALA A 1 93 ? 1.093 -0.780 10.430 1.00 90.44 93 ALA A CA 1
ATOM 779 C C . ALA A 1 93 ? 0.945 -2.183 9.815 1.00 90.44 93 ALA A C 1
ATOM 781 O O . ALA A 1 93 ? 0.177 -2.373 8.876 1.00 90.44 93 ALA A O 1
ATOM 782 N N . GLU A 1 94 ? 1.658 -3.161 10.376 1.00 92.25 94 GLU A N 1
ATOM 783 C CA . GLU A 1 94 ? 1.644 -4.559 9.945 1.00 92.25 94 GLU A CA 1
ATOM 784 C C . GLU A 1 94 ? 0.291 -5.232 10.199 1.00 92.25 94 GLU A C 1
ATOM 786 O O . GLU A 1 94 ? -0.102 -6.106 9.432 1.00 92.25 94 GLU A O 1
ATOM 791 N N . CYS A 1 95 ? -0.489 -4.760 11.182 1.00 93.38 95 CYS A N 1
ATOM 792 C CA . CYS A 1 95 ? -1.848 -5.250 11.424 1.00 93.38 95 CYS A CA 1
ATOM 793 C C . CYS A 1 95 ? -2.773 -4.994 10.220 1.00 93.38 95 CYS A C 1
ATOM 795 O O . CYS A 1 95 ? -3.782 -5.676 10.065 1.00 93.38 95 CYS A O 1
ATOM 797 N N . PHE A 1 96 ? -2.444 -4.051 9.329 1.00 94.69 96 PHE A N 1
ATOM 798 C CA . PHE A 1 96 ? -3.200 -3.828 8.094 1.00 94.69 96 PHE A CA 1
ATOM 799 C C . PHE A 1 96 ? -2.781 -4.748 6.943 1.00 94.69 96 PHE A C 1
ATOM 801 O O . PHE A 1 96 ? -3.510 -4.835 5.955 1.00 94.69 96 PHE A O 1
ATOM 808 N N . TYR A 1 97 ? -1.642 -5.437 7.039 1.00 95.31 97 TYR A N 1
ATOM 809 C CA . TYR A 1 97 ? -1.122 -6.230 5.931 1.00 95.31 97 TYR A CA 1
ATOM 810 C C . TYR A 1 97 ? -1.992 -7.457 5.671 1.00 95.31 97 TYR A C 1
ATOM 812 O O . TYR A 1 97 ? -2.515 -8.099 6.585 1.00 95.31 97 TYR A O 1
ATOM 820 N N . ILE A 1 98 ? -2.152 -7.767 4.389 1.00 94.19 98 ILE A N 1
ATOM 821 C CA . ILE A 1 98 ? -2.706 -9.026 3.915 1.00 94.19 98 ILE A CA 1
ATOM 822 C C . ILE A 1 98 ? -1.519 -9.913 3.564 1.00 94.19 98 ILE A C 1
ATOM 824 O O . ILE A 1 98 ? -0.781 -9.624 2.622 1.00 94.19 98 ILE A O 1
ATOM 828 N N . GLU A 1 99 ? -1.338 -10.975 4.341 1.00 91.94 99 GLU A N 1
ATOM 829 C CA . GLU A 1 99 ? -0.284 -11.958 4.112 1.00 91.94 99 GLU A CA 1
ATOM 830 C C . GLU A 1 99 ? -0.468 -12.651 2.760 1.00 91.94 99 GLU A C 1
ATOM 832 O O . GLU A 1 99 ? -1.594 -12.924 2.326 1.00 91.94 99 GLU A O 1
ATOM 837 N N . ASP A 1 100 ? 0.651 -12.930 2.089 1.00 87.69 100 ASP A N 1
ATOM 838 C CA . ASP A 1 100 ? 0.688 -13.654 0.820 1.00 87.69 100 ASP A CA 1
ATOM 839 C C . ASP A 1 100 ? -0.137 -12.995 -0.297 1.00 87.69 100 ASP A C 1
ATOM 841 O O . ASP A 1 100 ? -0.576 -13.658 -1.240 1.00 87.69 100 ASP A O 1
ATOM 845 N N . LEU A 1 101 ? -0.341 -11.674 -0.246 1.00 91.25 101 LEU A N 1
ATOM 846 C CA . LEU A 1 101 ? -1.166 -10.959 -1.224 1.00 91.25 101 LEU A CA 1
ATOM 847 C C . LEU A 1 101 ? -0.696 -11.184 -2.673 1.00 91.25 101 LEU A C 1
ATOM 849 O O . LEU A 1 101 ? -1.513 -11.380 -3.577 1.00 91.25 101 LEU A O 1
ATOM 853 N N . CYS A 1 102 ? 0.620 -11.247 -2.874 1.00 89.38 102 CYS A N 1
ATOM 854 C CA . CYS A 1 102 ? 1.268 -11.525 -4.156 1.00 89.38 102 CYS A CA 1
ATOM 855 C C . CYS A 1 102 ? 0.944 -12.924 -4.710 1.00 89.38 102 CYS A C 1
ATOM 857 O O . CYS A 1 102 ? 1.025 -13.155 -5.917 1.00 89.38 102 CYS A O 1
ATOM 859 N N . ASN A 1 103 ? 0.539 -13.866 -3.854 1.00 89.19 103 ASN A N 1
ATOM 860 C CA . ASN A 1 103 ? 0.099 -15.191 -4.283 1.00 89.19 103 ASN A CA 1
ATOM 861 C C . ASN A 1 103 ? -1.344 -15.169 -4.807 1.00 89.19 103 ASN A C 1
ATOM 863 O O . ASN A 1 103 ? -1.723 -16.056 -5.577 1.00 89.19 103 ASN A O 1
ATOM 867 N N . TYR A 1 104 ? -2.147 -14.167 -4.447 1.00 89.19 104 TYR A N 1
ATOM 868 C CA . TYR A 1 104 ? -3.536 -14.045 -4.895 1.00 89.19 104 TYR A CA 1
ATOM 869 C C . TYR A 1 104 ? -3.686 -13.187 -6.151 1.00 89.19 104 TYR A C 1
ATOM 871 O O . TYR A 1 104 ? -4.480 -13.534 -7.026 1.00 89.19 104 TYR A O 1
ATOM 879 N N . VAL A 1 105 ? -2.936 -12.089 -6.252 1.00 91.31 105 VAL A N 1
ATOM 880 C CA . VAL A 1 105 ? -3.087 -11.085 -7.315 1.00 91.31 105 VAL A CA 1
ATOM 881 C C . VAL A 1 105 ? -1.736 -10.759 -7.936 1.00 91.31 105 VAL A C 1
ATOM 883 O O . VAL A 1 105 ? -0.723 -10.698 -7.243 1.00 91.31 105 VAL A O 1
ATOM 886 N N . ASP A 1 106 ? -1.726 -10.517 -9.244 1.00 91.88 106 ASP A N 1
ATOM 887 C CA . ASP A 1 106 ? -0.558 -9.993 -9.941 1.00 91.88 106 ASP A CA 1
ATOM 888 C C . ASP A 1 106 ? -0.422 -8.481 -9.705 1.00 91.88 106 ASP A C 1
ATOM 890 O O . ASP A 1 106 ? -0.963 -7.642 -10.431 1.00 91.88 106 ASP A O 1
ATOM 894 N N . ILE A 1 107 ? 0.319 -8.144 -8.652 1.00 91.81 107 ILE A N 1
ATOM 895 C CA . ILE A 1 107 ? 0.588 -6.762 -8.246 1.00 91.81 107 ILE A CA 1
ATOM 896 C C . ILE A 1 107 ? 1.478 -6.037 -9.262 1.00 91.81 107 ILE A C 1
ATOM 898 O O . ILE A 1 107 ? 1.382 -4.819 -9.391 1.00 91.81 107 ILE A O 1
ATOM 902 N N . ALA A 1 108 ? 2.319 -6.760 -10.009 1.00 90.50 108 ALA A N 1
ATOM 903 C CA . ALA A 1 108 ? 3.177 -6.148 -11.017 1.00 90.50 108 ALA A CA 1
ATOM 904 C C . ALA A 1 108 ? 2.338 -5.575 -12.161 1.00 90.50 108 ALA A C 1
ATOM 906 O O . ALA A 1 108 ? 2.495 -4.413 -12.541 1.00 90.50 108 ALA A O 1
ATOM 907 N N . THR A 1 109 ? 1.400 -6.379 -12.658 1.00 90.50 109 THR A N 1
ATOM 908 C CA . THR A 1 109 ? 0.469 -5.953 -13.702 1.00 90.50 109 THR A CA 1
ATOM 909 C C . THR A 1 109 ? -0.478 -4.858 -13.199 1.00 90.50 109 THR A C 1
ATOM 911 O O . THR A 1 109 ? -0.708 -3.886 -13.920 1.00 90.50 109 THR A O 1
ATOM 914 N N . ASP A 1 110 ? -0.995 -4.955 -11.965 1.00 91.19 110 ASP A N 1
ATOM 915 C CA . ASP A 1 110 ? -1.821 -3.895 -11.353 1.00 91.19 110 ASP A CA 1
ATOM 916 C C . ASP A 1 110 ? -1.066 -2.558 -11.286 1.00 91.19 110 ASP A C 1
ATOM 918 O O . ASP A 1 110 ? -1.598 -1.534 -11.704 1.00 91.19 110 ASP A O 1
ATOM 922 N N . TYR A 1 111 ? 0.205 -2.572 -10.877 1.00 91.56 111 TYR A N 1
ATOM 923 C CA . TYR A 1 111 ? 1.033 -1.371 -10.772 1.00 91.56 111 TYR A CA 1
ATOM 924 C C . TYR A 1 111 ? 1.299 -0.684 -12.115 1.00 91.56 111 TYR A C 1
ATOM 926 O O . TYR A 1 111 ? 1.183 0.537 -12.221 1.00 91.56 111 TYR A O 1
ATOM 934 N N . ILE A 1 112 ? 1.617 -1.454 -13.161 1.00 89.75 112 ILE A N 1
ATOM 935 C CA . ILE A 1 112 ? 1.837 -0.907 -14.511 1.00 89.75 112 ILE A CA 1
ATOM 936 C C . ILE A 1 112 ? 0.543 -0.290 -15.059 1.00 89.75 112 ILE A C 1
ATOM 938 O O . ILE A 1 112 ? 0.569 0.794 -15.653 1.00 89.75 112 ILE A O 1
ATOM 942 N N . ASN A 1 113 ? -0.594 -0.954 -14.835 1.00 89.62 113 ASN A N 1
ATOM 943 C CA . ASN A 1 113 ? -1.900 -0.435 -15.234 1.00 89.62 113 ASN A CA 1
ATOM 944 C C . ASN A 1 113 ? -2.254 0.838 -14.458 1.00 89.62 113 ASN A C 1
ATOM 946 O O . ASN A 1 113 ? -2.681 1.814 -15.068 1.00 89.62 113 ASN A O 1
ATOM 950 N N . TRP A 1 114 ? -2.007 0.857 -13.147 1.00 91.00 114 TRP A N 1
ATOM 951 C CA . TRP A 1 114 ? -2.218 2.019 -12.286 1.00 91.00 114 TRP A CA 1
ATOM 952 C C . TRP A 1 114 ? -1.383 3.230 -12.725 1.00 91.00 114 TRP A C 1
ATOM 954 O O . TRP A 1 114 ? -1.902 4.340 -12.783 1.00 91.00 114 TRP A O 1
ATOM 964 N N . LEU A 1 115 ? -0.118 3.026 -13.109 1.00 88.50 115 LEU A N 1
ATOM 965 C CA . LEU A 1 115 ? 0.747 4.087 -13.645 1.00 88.50 115 LEU A CA 1
ATOM 966 C C . LEU A 1 115 ? 0.257 4.652 -14.987 1.00 88.50 115 LEU A C 1
ATOM 968 O O . LEU A 1 115 ? 0.453 5.834 -15.276 1.00 88.50 115 LEU A O 1
ATOM 972 N N . SER A 1 116 ? -0.331 3.795 -15.823 1.00 85.31 116 SER A N 1
ATOM 973 C CA . SER A 1 116 ? -0.796 4.157 -17.168 1.00 85.31 116 SER A CA 1
ATOM 974 C C . SER A 1 116 ? -2.170 4.837 -17.148 1.00 85.31 116 SER A C 1
ATOM 976 O O . SER A 1 116 ? -2.503 5.597 -18.059 1.00 85.31 116 SER A O 1
ATOM 978 N N . ASP A 1 117 ? -2.970 4.587 -16.111 1.00 84.75 117 ASP A N 1
ATOM 979 C CA . ASP A 1 117 ? -4.331 5.098 -15.957 1.00 84.75 117 ASP A CA 1
ATOM 980 C C . ASP A 1 117 ? -4.343 6.531 -15.386 1.00 84.75 117 ASP A C 1
ATOM 982 O O . ASP A 1 117 ? -4.662 6.780 -14.226 1.00 84.75 117 ASP A O 1
ATOM 986 N N . GLN A 1 118 ? -3.989 7.505 -16.232 1.00 63.75 118 GLN A N 1
ATOM 987 C CA . GLN A 1 118 ? -3.962 8.942 -15.899 1.00 63.75 118 GLN A CA 1
ATOM 988 C C . GLN A 1 118 ? -5.366 9.546 -15.657 1.00 63.75 118 GLN A C 1
ATOM 990 O O . GLN A 1 118 ? -5.472 10.634 -15.096 1.00 63.75 118 GLN A O 1
ATOM 995 N N . ASN A 1 119 ? -6.445 8.859 -16.066 1.00 60.47 119 ASN A N 1
ATOM 996 C CA . ASN A 1 119 ? -7.819 9.391 -16.087 1.00 60.47 119 ASN A CA 1
ATOM 997 C C . ASN A 1 119 ? -8.790 8.686 -15.109 1.00 60.47 119 ASN A C 1
ATOM 999 O O . ASN A 1 119 ? -9.983 8.991 -15.109 1.00 60.47 119 ASN A O 1
ATOM 1003 N N . SER A 1 120 ? -8.285 7.788 -14.250 1.00 60.56 120 SER A N 1
ATOM 1004 C CA . SER A 1 120 ? -8.862 7.389 -12.952 1.00 60.56 120 SER A CA 1
ATOM 1005 C C . SER A 1 120 ? -10.380 7.120 -12.939 1.00 60.56 120 SER A C 1
ATOM 1007 O O . SER A 1 120 ? -11.144 7.754 -12.203 1.00 60.56 120 SER A O 1
ATOM 1009 N N . THR A 1 121 ? -10.841 6.119 -13.688 1.00 65.25 121 THR A N 1
ATOM 1010 C CA . THR A 1 121 ? -12.190 5.549 -13.461 1.00 65.25 121 THR A CA 1
ATOM 1011 C C . THR A 1 121 ? -12.158 4.147 -12.870 1.00 65.25 121 THR A C 1
ATOM 1013 O O . THR A 1 121 ? -13.153 3.717 -12.284 1.00 65.25 121 THR A O 1
ATOM 1016 N N . GLN A 1 122 ? -11.029 3.441 -12.964 1.00 76.94 122 GLN A N 1
ATOM 1017 C CA . GLN A 1 122 ? -10.913 2.080 -12.458 1.00 76.94 122 GLN A CA 1
ATOM 1018 C C . GLN A 1 122 ? -10.166 2.063 -11.116 1.00 76.94 122 GLN A C 1
ATOM 1020 O O . GLN A 1 122 ? -9.087 2.644 -10.995 1.00 76.94 122 GLN A O 1
ATOM 1025 N N . PRO A 1 123 ? -10.723 1.421 -10.077 1.00 85.25 123 PRO A N 1
ATOM 1026 C CA . PRO A 1 123 ? -9.982 1.180 -8.849 1.00 85.25 123 PRO A CA 1
ATOM 1027 C C . PRO A 1 123 ? -8.860 0.168 -9.114 1.00 85.25 123 PRO A C 1
ATOM 1029 O O . PRO A 1 123 ? -9.104 -0.898 -9.675 1.00 85.25 123 PRO A O 1
ATOM 1032 N N . HIS A 1 124 ? -7.650 0.501 -8.668 1.00 90.38 124 HIS A N 1
ATOM 1033 C CA . HIS A 1 124 ? -6.487 -0.390 -8.666 1.00 90.38 124 HIS A CA 1
ATOM 1034 C C . HIS A 1 124 ? -6.131 -0.765 -7.234 1.00 90.38 124 HIS A C 1
ATOM 1036 O O . HIS A 1 124 ? -6.396 -0.002 -6.295 1.00 90.38 1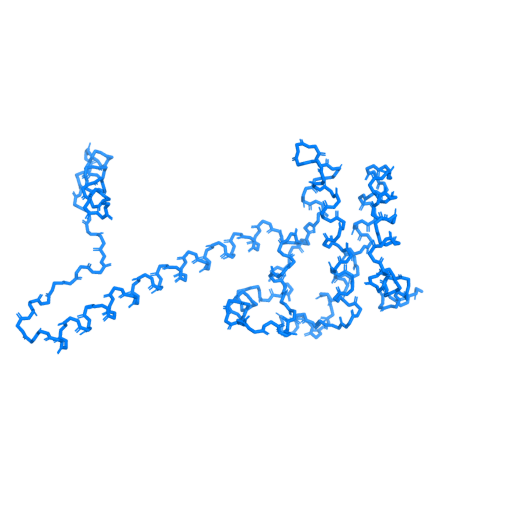24 HIS A O 1
ATOM 1042 N N . LEU A 1 125 ? -5.504 -1.922 -7.049 1.00 90.62 125 LEU A N 1
ATOM 1043 C CA . LEU A 1 125 ? -5.109 -2.379 -5.722 1.00 90.62 125 LEU A CA 1
ATOM 1044 C C . LEU A 1 125 ? -3.980 -1.503 -5.160 1.00 90.62 125 LEU A C 1
ATOM 1046 O O . LEU A 1 125 ? -3.939 -1.257 -3.954 1.00 90.62 125 LEU A O 1
ATOM 1050 N N . CYS A 1 126 ? -3.132 -0.941 -6.029 1.00 90.81 126 CYS A N 1
ATOM 1051 C CA . CYS A 1 126 ? -2.104 0.039 -5.669 1.00 90.81 126 CYS A CA 1
ATOM 1052 C C . CYS A 1 126 ? -2.641 1.289 -4.944 1.00 90.81 126 CYS A C 1
ATOM 1054 O O . CYS A 1 126 ? -1.911 1.876 -4.145 1.00 90.81 126 CYS A O 1
ATOM 1056 N N . ASN A 1 127 ? -3.921 1.657 -5.106 1.00 91.19 127 ASN A N 1
ATOM 1057 C CA . ASN A 1 127 ? -4.544 2.730 -4.310 1.00 91.19 127 ASN A CA 1
ATOM 1058 C C . ASN A 1 127 ? -4.665 2.376 -2.813 1.00 91.19 127 ASN A C 1
ATOM 1060 O O . ASN A 1 127 ? -4.867 3.255 -1.974 1.00 91.19 127 ASN A O 1
ATOM 1064 N N . TYR A 1 128 ? -4.532 1.093 -2.472 1.00 93.25 128 TYR A N 1
ATOM 1065 C CA . TYR A 1 128 ? -4.651 0.535 -1.128 1.00 93.25 128 TYR A CA 1
ATOM 1066 C C . TYR A 1 128 ? -3.340 -0.135 -0.676 1.00 93.25 128 TYR A C 1
ATOM 1068 O O . TYR A 1 128 ? -3.359 -1.114 0.067 1.00 93.25 128 TYR A O 1
ATOM 1076 N N . ALA A 1 129 ? -2.184 0.413 -1.075 1.00 92.38 129 ALA A N 1
ATOM 1077 C CA . ALA A 1 129 ? -0.854 -0.148 -0.793 1.00 92.38 129 ALA A CA 1
ATOM 1078 C C . ALA A 1 129 ? -0.509 -0.325 0.705 1.00 92.38 129 ALA A C 1
ATOM 1080 O O . ALA A 1 129 ? 0.448 -1.021 1.048 1.00 92.38 129 ALA A O 1
ATOM 1081 N N . PHE A 1 130 ? -1.280 0.273 1.621 1.00 94.25 130 PHE A N 1
ATOM 1082 C CA . PHE A 1 130 ? -1.146 0.024 3.063 1.00 94.25 130 PHE A CA 1
ATOM 1083 C C . PHE A 1 130 ? -1.509 -1.417 3.456 1.00 94.25 130 PHE A C 1
ATOM 1085 O O . PHE A 1 130 ? -1.044 -1.880 4.490 1.00 94.25 130 PHE A O 1
ATOM 1092 N N . LEU A 1 131 ? -2.277 -2.128 2.623 1.00 94.94 131 LEU A N 1
ATOM 1093 C CA . LEU A 1 131 ? -2.612 -3.542 2.802 1.00 94.94 131 LEU A CA 1
ATOM 1094 C C . LEU A 1 131 ? -1.495 -4.487 2.336 1.00 94.94 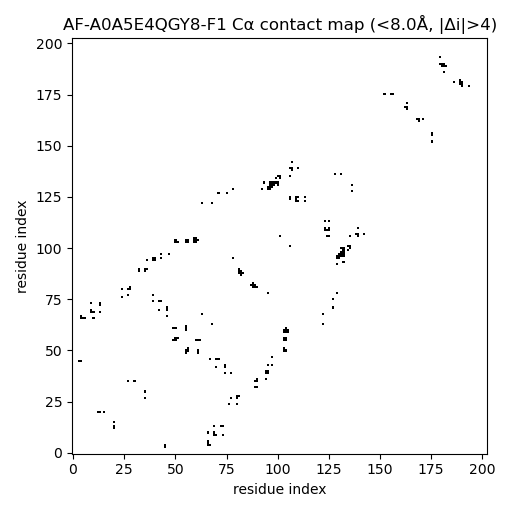131 LEU A C 1
ATOM 1096 O O . LEU A 1 131 ? -1.605 -5.696 2.517 1.00 94.94 131 LEU A O 1
ATOM 1100 N N . PHE A 1 132 ? -0.445 -3.971 1.692 1.00 95.06 132 PHE A N 1
ATOM 1101 C CA . PHE A 1 132 ? 0.601 -4.808 1.110 1.00 95.06 132 PHE A CA 1
ATOM 1102 C C . PHE A 1 132 ? 1.583 -5.264 2.175 1.00 95.06 132 PHE A C 1
ATOM 1104 O O . PHE A 1 132 ? 2.101 -4.451 2.947 1.00 95.06 132 PHE A O 1
ATOM 1111 N N . ASP A 1 133 ? 1.875 -6.559 2.156 1.00 93.31 133 ASP A N 1
ATOM 1112 C CA . ASP A 1 133 ? 2.943 -7.144 2.947 1.00 93.31 133 ASP A CA 1
ATOM 1113 C C . ASP A 1 133 ? 4.336 -6.688 2.463 1.00 93.31 133 ASP A C 1
ATOM 1115 O O . ASP A 1 133 ? 4.511 -5.950 1.482 1.00 93.31 133 ASP A O 1
ATOM 1119 N N . VAL A 1 134 ? 5.365 -7.126 3.187 1.00 92.31 134 VAL A N 1
ATOM 1120 C CA . VAL A 1 134 ? 6.765 -6.779 2.901 1.00 92.31 134 VAL A CA 1
ATOM 1121 C C . VAL A 1 134 ? 7.222 -7.322 1.542 1.00 92.31 134 VAL A C 1
ATOM 1123 O O . VAL A 1 134 ? 7.989 -6.654 0.840 1.00 92.31 134 VAL A O 1
ATOM 1126 N N . GLN A 1 135 ? 6.740 -8.503 1.146 1.00 92.94 135 GLN A N 1
ATOM 1127 C CA . GLN A 1 135 ? 7.088 -9.142 -0.125 1.00 92.94 135 GLN A CA 1
ATOM 1128 C C . GLN A 1 135 ? 6.582 -8.310 -1.305 1.00 92.94 135 GLN A C 1
ATOM 1130 O O . GLN A 1 135 ? 7.349 -7.947 -2.200 1.00 92.94 135 GLN A O 1
ATOM 1135 N N . CYS A 1 136 ? 5.313 -7.917 -1.266 1.00 93.25 136 CYS A N 1
ATOM 1136 C CA . CYS A 1 136 ? 4.681 -7.135 -2.314 1.00 93.25 136 CYS A CA 1
ATOM 1137 C C . CYS A 1 136 ? 5.241 -5.720 -2.411 1.00 93.25 136 CYS A C 1
ATOM 1139 O O . CYS A 1 136 ? 5.471 -5.222 -3.514 1.00 93.25 136 CYS A O 1
ATOM 1141 N N . LYS A 1 137 ? 5.560 -5.087 -1.278 1.00 93.44 137 LYS A N 1
ATOM 1142 C CA . LYS A 1 137 ? 6.246 -3.785 -1.276 1.00 93.44 137 LYS A CA 1
ATOM 1143 C C . LYS A 1 137 ? 7.643 -3.871 -1.888 1.00 93.44 137 LYS A C 1
ATOM 1145 O O . LYS A 1 137 ? 8.009 -3.013 -2.688 1.00 93.44 137 LYS A O 1
ATOM 1150 N N . SER A 1 138 ? 8.402 -4.917 -1.566 1.00 93.38 138 SER A N 1
ATOM 1151 C CA . SER A 1 138 ? 9.735 -5.141 -2.143 1.00 93.38 138 SER A CA 1
ATOM 1152 C C . SER A 1 138 ? 9.669 -5.392 -3.652 1.00 93.38 138 SER A C 1
ATOM 1154 O O . SER A 1 138 ? 10.479 -4.852 -4.406 1.00 93.38 138 SER A O 1
ATOM 1156 N N . LEU A 1 139 ? 8.676 -6.165 -4.104 1.00 92.75 139 LEU A N 1
ATOM 1157 C CA . LEU A 1 139 ? 8.416 -6.394 -5.524 1.00 92.75 139 LEU A CA 1
ATOM 1158 C C . LEU A 1 139 ? 8.098 -5.082 -6.255 1.00 92.75 139 LEU A C 1
ATOM 1160 O O . LEU A 1 139 ? 8.699 -4.804 -7.290 1.00 92.75 139 LEU A O 1
ATOM 1164 N N . LEU A 1 140 ? 7.206 -4.258 -5.700 1.00 92.44 140 LEU A N 1
ATOM 1165 C CA . LEU A 1 140 ? 6.850 -2.959 -6.275 1.00 92.44 140 LEU A CA 1
ATOM 1166 C C . LEU A 1 140 ? 8.047 -2.023 -6.388 1.00 92.44 140 LEU A C 1
ATOM 1168 O O . LEU A 1 140 ? 8.251 -1.434 -7.443 1.00 92.44 140 LEU A O 1
ATOM 1172 N N . LEU A 1 141 ? 8.871 -1.927 -5.341 1.00 93.56 141 LEU A N 1
ATOM 1173 C CA . LEU A 1 141 ? 10.086 -1.111 -5.373 1.00 93.56 141 LEU A CA 1
ATOM 1174 C C . LEU A 1 141 ? 11.057 -1.583 -6.457 1.00 93.56 141 LEU A C 1
ATOM 1176 O O . LEU A 1 141 ? 11.642 -0.764 -7.161 1.00 93.56 141 LEU A O 1
ATOM 1180 N N . LYS A 1 142 ? 11.209 -2.899 -6.633 1.00 92.31 142 LYS A N 1
ATOM 1181 C CA . LYS A 1 142 ? 12.045 -3.462 -7.699 1.00 92.31 142 LYS A CA 1
ATOM 1182 C C . LYS A 1 142 ? 11.513 -3.100 -9.090 1.00 92.31 14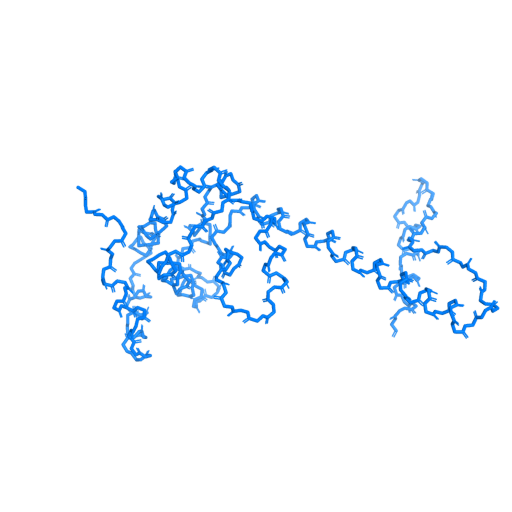2 LYS A C 1
ATOM 1184 O O . LYS A 1 142 ? 12.299 -2.740 -9.965 1.00 92.31 142 LYS A O 1
ATOM 1189 N N . ILE A 1 143 ? 10.197 -3.189 -9.290 1.00 90.94 143 ILE A N 1
ATOM 1190 C CA . ILE A 1 143 ? 9.549 -2.837 -10.561 1.00 90.94 143 ILE A CA 1
ATOM 1191 C C . ILE A 1 143 ? 9.694 -1.340 -10.839 1.00 90.94 143 ILE A C 1
ATOM 1193 O O . ILE A 1 143 ? 10.095 -0.971 -11.940 1.00 90.94 143 ILE A O 1
ATOM 1197 N N . ASP A 1 144 ? 9.430 -0.489 -9.848 1.00 90.88 144 ASP A N 1
ATOM 1198 C CA . ASP A 1 144 ? 9.572 0.964 -9.954 1.00 90.88 144 ASP A CA 1
ATOM 1199 C C . ASP A 1 144 ? 11.011 1.364 -10.310 1.00 90.88 144 ASP A C 1
ATOM 1201 O O . ASP A 1 144 ? 11.228 2.097 -11.272 1.00 90.88 144 ASP A O 1
ATOM 1205 N N . GLN A 1 145 ? 12.015 0.798 -9.632 1.00 89.69 145 GLN A N 1
ATOM 1206 C CA . GLN A 1 145 ? 13.427 1.035 -9.955 1.00 89.69 145 GLN A CA 1
ATOM 1207 C C . GLN A 1 145 ? 13.767 0.631 -11.393 1.00 89.69 145 GLN A C 1
ATOM 1209 O O . GLN A 1 145 ? 14.439 1.376 -12.112 1.00 89.69 145 GLN A O 1
ATOM 1214 N N . GLN A 1 146 ? 13.292 -0.536 -11.837 1.00 88.62 146 GLN A N 1
ATOM 1215 C CA . GLN A 1 146 ? 13.514 -1.000 -13.203 1.00 88.62 146 GLN A CA 1
ATOM 1216 C C . GLN A 1 146 ? 12.829 -0.083 -14.224 1.00 88.62 146 GLN A C 1
ATOM 1218 O O . GLN A 1 146 ? 13.436 0.254 -15.244 1.00 88.62 146 GLN A O 1
ATOM 1223 N N . LEU A 1 147 ? 11.603 0.358 -13.944 1.00 88.38 147 LEU A N 1
ATOM 1224 C CA . LEU A 1 147 ? 10.854 1.261 -14.808 1.00 88.38 147 LEU A CA 1
ATOM 1225 C C . LEU A 1 147 ? 11.526 2.635 -14.892 1.00 88.38 147 LEU A C 1
ATOM 1227 O O . LEU A 1 147 ? 11.739 3.149 -15.989 1.00 88.38 147 LEU A O 1
ATOM 1231 N N . GLN A 1 148 ? 11.926 3.216 -13.760 1.00 87.62 148 GLN A N 1
ATOM 1232 C CA . GLN A 1 148 ? 12.643 4.491 -13.717 1.00 87.62 148 GLN A CA 1
ATOM 1233 C C . GLN A 1 148 ? 13.969 4.426 -14.477 1.00 87.62 148 GLN A C 1
ATOM 1235 O O . GLN A 1 148 ? 14.285 5.340 -15.243 1.00 87.62 148 GLN A O 1
ATOM 1240 N N . MET A 1 149 ? 14.711 3.324 -14.340 1.00 85.81 149 MET A N 1
ATOM 1241 C CA . MET A 1 149 ? 15.934 3.091 -15.105 1.00 85.81 149 MET A CA 1
ATOM 1242 C C . MET A 1 149 ? 15.649 3.028 -16.612 1.00 85.81 149 MET A C 1
ATOM 1244 O O . MET A 1 149 ? 16.322 3.704 -17.392 1.00 85.81 149 MET A O 1
ATOM 1248 N N . GLN A 1 150 ? 14.636 2.263 -17.031 1.00 85.31 150 GLN A N 1
ATOM 1249 C CA . GLN A 1 150 ? 14.250 2.159 -18.440 1.00 85.31 150 GLN A CA 1
ATOM 1250 C C . GLN A 1 150 ? 13.776 3.500 -19.012 1.00 85.31 150 GLN A C 1
ATOM 1252 O O . GLN A 1 150 ? 14.157 3.854 -20.126 1.00 85.31 150 GLN A O 1
ATOM 1257 N N . MET A 1 151 ? 13.018 4.290 -18.248 1.00 84.31 151 MET A N 1
ATOM 1258 C CA . MET A 1 151 ? 12.608 5.637 -18.651 1.00 84.31 151 MET A CA 1
ATOM 1259 C C . MET A 1 151 ? 13.807 6.579 -18.796 1.00 84.31 151 MET A C 1
ATOM 1261 O O . MET A 1 151 ? 13.863 7.347 -19.754 1.00 84.31 151 MET A O 1
ATOM 1265 N N . ALA A 1 152 ? 14.783 6.528 -17.886 1.00 80.81 152 ALA A N 1
ATOM 1266 C CA . ALA A 1 152 ? 15.996 7.340 -17.980 1.00 80.81 152 ALA A CA 1
ATOM 1267 C C . ALA A 1 152 ? 16.838 6.969 -19.213 1.00 80.81 152 ALA A C 1
ATOM 1269 O O . ALA A 1 152 ? 17.297 7.851 -19.940 1.00 80.81 152 ALA A O 1
ATOM 1270 N N . VAL A 1 153 ? 16.969 5.669 -19.486 1.00 80.69 153 VAL A N 1
ATOM 1271 C CA . VAL A 1 153 ? 17.600 5.126 -20.695 1.00 80.69 153 VAL A CA 1
ATOM 1272 C C . VAL A 1 153 ? 16.870 5.580 -21.959 1.00 80.69 153 VAL A C 1
ATOM 1274 O O . VAL A 1 153 ? 17.493 6.093 -22.888 1.00 80.69 153 VAL A O 1
ATOM 1277 N N . SER A 1 154 ? 15.547 5.433 -21.999 1.00 79.25 154 SER A N 1
ATOM 1278 C CA . SER A 1 154 ? 14.736 5.835 -23.147 1.00 79.25 154 SER A CA 1
ATOM 1279 C C . SER A 1 154 ? 14.844 7.340 -23.396 1.00 79.25 154 SER A C 1
ATOM 1281 O O . SER A 1 154 ? 15.063 7.767 -24.521 1.00 79.25 154 SER A O 1
ATOM 1283 N N . ARG A 1 155 ? 14.807 8.166 -22.347 1.00 77.06 155 ARG A N 1
ATOM 1284 C CA . ARG A 1 155 ? 15.020 9.615 -22.479 1.00 77.06 155 ARG A CA 1
ATOM 1285 C C . ARG A 1 155 ? 16.408 9.940 -23.028 1.00 77.06 155 ARG A C 1
ATOM 1287 O O . ARG A 1 155 ? 16.512 10.777 -23.917 1.00 77.06 155 ARG A O 1
ATOM 1294 N N . ALA A 1 156 ? 17.459 9.287 -22.533 1.00 72.81 156 ALA A N 1
ATOM 1295 C CA . ALA A 1 156 ? 18.819 9.497 -23.027 1.00 72.81 156 ALA A CA 1
ATOM 1296 C C . ALA A 1 156 ? 18.955 9.099 -24.504 1.00 72.81 156 ALA A C 1
ATOM 1298 O O . ALA A 1 156 ? 19.476 9.879 -25.296 1.00 72.81 156 ALA A O 1
ATOM 1299 N N . THR A 1 157 ? 18.422 7.937 -24.889 1.00 75.06 157 THR A N 1
ATOM 1300 C CA . THR A 1 157 ? 18.436 7.466 -26.282 1.00 75.06 157 THR A CA 1
ATOM 1301 C C . THR A 1 157 ? 17.630 8.380 -27.200 1.00 75.06 157 THR A C 1
ATOM 1303 O O . THR A 1 157 ? 18.162 8.808 -28.218 1.00 75.06 157 THR A O 1
ATOM 1306 N N . THR A 1 158 ? 16.408 8.777 -26.833 1.00 77.50 158 THR A N 1
ATOM 1307 C CA . THR A 1 158 ? 15.612 9.739 -27.615 1.00 77.50 158 THR A CA 1
ATOM 1308 C C . THR A 1 158 ? 16.348 11.066 -27.783 1.00 77.50 158 THR A C 1
ATOM 1310 O O . THR A 1 158 ? 16.418 11.580 -28.892 1.00 77.50 158 THR A O 1
ATOM 1313 N N . MET A 1 159 ? 16.963 11.604 -26.724 1.00 70.88 159 MET A N 1
ATOM 1314 C CA . MET A 1 159 ? 17.765 12.832 -26.818 1.00 70.88 159 MET A CA 1
ATOM 1315 C C . MET A 1 159 ? 18.969 12.668 -27.756 1.00 70.88 159 MET A C 1
ATOM 1317 O O . MET A 1 159 ? 19.278 13.584 -28.515 1.00 70.88 159 MET A O 1
ATOM 1321 N N . MET A 1 160 ? 19.636 11.510 -27.730 1.00 68.88 160 MET A N 1
ATOM 1322 C CA . MET A 1 160 ? 20.731 11.191 -28.651 1.00 68.88 160 MET A CA 1
ATOM 1323 C C . MET A 1 160 ? 20.242 11.105 -30.101 1.00 68.88 160 MET A C 1
ATOM 1325 O O . MET A 1 160 ? 20.853 11.712 -30.975 1.00 68.88 160 MET A O 1
ATOM 1329 N N . PHE A 1 161 ? 19.129 10.409 -30.358 1.00 74.31 161 PHE A N 1
ATOM 1330 C CA . PHE A 1 161 ? 18.539 10.317 -31.695 1.00 74.31 161 PHE A CA 1
ATOM 1331 C C . PHE A 1 161 ? 18.131 11.692 -32.215 1.00 74.31 161 PHE A C 1
ATOM 1333 O O . PHE A 1 161 ? 18.524 12.055 -33.317 1.00 74.31 161 PHE A O 1
ATOM 1340 N N . THR A 1 162 ? 17.424 12.497 -31.417 1.00 78.06 162 THR A N 1
ATOM 1341 C CA . THR A 1 162 ? 17.058 13.868 -31.798 1.00 78.06 162 THR A CA 1
ATOM 1342 C C . THR A 1 162 ? 18.291 14.702 -32.147 1.00 78.06 162 THR A C 1
ATOM 1344 O O . THR A 1 162 ? 18.263 15.434 -33.129 1.00 78.06 162 THR A O 1
ATOM 1347 N N . ARG A 1 163 ? 19.398 14.571 -31.400 1.00 69.69 163 ARG A N 1
ATOM 1348 C CA . ARG A 1 163 ? 20.655 15.270 -31.721 1.00 69.69 163 ARG A CA 1
ATOM 1349 C C . ARG A 1 163 ? 21.273 14.808 -33.037 1.00 69.69 163 ARG A C 1
ATOM 1351 O O . ARG A 1 163 ? 21.680 15.659 -33.813 1.00 69.69 163 ARG A O 1
ATOM 1358 N N . LEU A 1 164 ? 21.277 13.504 -33.311 1.00 76.06 164 LEU A N 1
ATOM 1359 C CA . LEU A 1 164 ? 21.763 12.954 -34.580 1.00 76.06 164 LEU A CA 1
ATOM 1360 C C . LEU A 1 164 ? 20.906 13.405 -35.780 1.00 76.06 164 LEU A C 1
ATOM 1362 O O . LEU A 1 164 ? 21.432 13.616 -36.867 1.00 76.06 164 LEU A O 1
ATOM 1366 N N . PHE A 1 165 ? 19.592 13.568 -35.588 1.00 79.19 165 PHE A N 1
ATOM 1367 C CA . PHE A 1 165 ? 18.690 14.096 -36.620 1.00 79.19 165 PHE A CA 1
ATOM 1368 C C . PHE A 1 165 ? 18.877 15.600 -36.874 1.00 79.19 165 PHE A C 1
ATOM 1370 O O . PHE A 1 165 ? 18.721 16.041 -38.009 1.00 79.19 165 PHE A O 1
ATOM 1377 N N . VAL A 1 166 ? 19.164 16.388 -35.833 1.00 80.31 166 VAL A N 1
ATOM 1378 C CA . VAL A 1 166 ? 19.306 17.854 -35.930 1.00 80.31 166 VAL A CA 1
ATOM 1379 C C . VAL A 1 166 ? 20.704 18.266 -36.399 1.00 80.31 166 VAL A C 1
ATOM 1381 O O . VAL A 1 166 ? 20.830 19.260 -37.110 1.00 80.31 166 VAL A O 1
ATOM 1384 N N . ASP A 1 167 ? 21.739 17.508 -36.036 1.00 74.69 167 ASP A N 1
ATOM 1385 C CA . ASP A 1 167 ? 23.120 17.747 -36.448 1.00 74.69 167 ASP A CA 1
ATOM 1386 C C . ASP A 1 167 ? 23.742 16.465 -37.040 1.00 74.69 167 ASP A C 1
ATOM 1388 O O . ASP A 1 167 ? 24.177 15.579 -36.295 1.00 74.69 167 ASP A O 1
ATOM 1392 N N . PRO A 1 168 ? 23.818 16.350 -38.380 1.00 64.69 168 PRO A N 1
ATOM 1393 C CA . PRO A 1 168 ? 24.375 15.177 -39.049 1.00 64.69 168 PRO A CA 1
ATOM 1394 C C . PRO A 1 168 ? 25.903 15.055 -38.907 1.00 64.69 168 PRO A C 1
ATOM 1396 O O . PRO A 1 168 ? 26.463 14.044 -39.328 1.00 64.69 168 PRO A O 1
ATOM 1399 N N . THR A 1 169 ? 26.587 16.050 -38.324 1.00 73.00 169 THR A N 1
ATOM 1400 C CA . THR A 1 169 ? 28.031 15.995 -38.023 1.00 73.00 169 THR A CA 1
ATOM 1401 C C . THR A 1 169 ? 28.337 15.513 -36.602 1.00 73.00 169 THR A C 1
ATOM 1403 O O . THR A 1 169 ? 29.503 15.407 -36.223 1.00 73.00 169 THR A O 1
ATOM 1406 N N . TYR A 1 170 ? 27.308 15.183 -35.815 1.00 65.25 170 TYR A N 1
ATOM 1407 C CA . TYR A 1 170 ? 27.462 14.721 -34.440 1.00 65.25 170 TYR A CA 1
ATOM 1408 C C . TYR A 1 170 ? 28.159 13.350 -34.368 1.00 65.25 170 TYR A C 1
ATOM 1410 O O . TYR A 1 170 ? 27.598 12.325 -34.764 1.00 65.25 170 TYR A O 1
ATOM 1418 N N . GLU A 1 171 ? 29.376 13.314 -33.813 1.00 60.75 171 GLU A N 1
ATOM 1419 C CA . GLU A 1 171 ? 30.069 12.062 -33.499 1.00 60.75 171 GLU A CA 1
ATOM 1420 C C . GLU A 1 171 ? 29.320 11.294 -32.404 1.00 60.75 171 GLU A C 1
ATOM 1422 O O . GLU A 1 171 ? 29.148 11.740 -31.267 1.00 60.75 171 GLU A O 1
ATOM 1427 N N . TYR A 1 172 ? 28.875 10.092 -32.758 1.00 56.88 172 TYR A N 1
ATOM 1428 C CA . TYR A 1 172 ? 28.152 9.208 -31.862 1.00 56.88 172 TYR A CA 1
ATOM 1429 C C . TYR A 1 172 ? 29.067 8.705 -30.732 1.00 56.88 172 TYR A C 1
ATOM 1431 O O . TYR A 1 172 ? 29.932 7.853 -30.941 1.00 56.88 172 TYR A O 1
ATOM 1439 N N . HIS A 1 173 ? 28.868 9.206 -29.512 1.00 57.41 173 HIS A N 1
ATOM 1440 C CA . HIS A 1 173 ? 29.511 8.679 -28.305 1.00 57.41 173 HIS A CA 1
ATOM 1441 C C . HIS A 1 173 ? 28.528 7.808 -27.510 1.00 57.41 173 HIS A C 1
ATOM 1443 O O . HIS A 1 173 ? 27.442 8.240 -27.125 1.00 57.41 173 HIS A O 1
ATOM 1449 N N . ARG A 1 174 ? 28.918 6.546 -27.298 1.00 53.59 174 ARG A N 1
ATOM 1450 C CA . ARG A 1 174 ? 28.074 5.409 -26.884 1.00 53.59 174 ARG A CA 1
ATOM 1451 C C . ARG A 1 174 ? 27.718 5.321 -25.397 1.00 53.59 174 ARG A C 1
ATOM 1453 O O . ARG A 1 174 ? 27.284 4.259 -24.956 1.00 53.59 174 ARG A O 1
ATOM 1460 N N . ASP A 1 175 ? 27.861 6.369 -24.602 1.00 57.81 175 ASP A N 1
ATOM 1461 C CA . ASP A 1 175 ? 27.859 6.172 -23.148 1.00 57.81 175 ASP A CA 1
ATOM 1462 C C . ASP A 1 175 ? 26.477 6.385 -22.524 1.00 57.81 175 ASP A C 1
ATOM 1464 O O . ASP A 1 175 ? 26.206 7.334 -21.793 1.00 57.81 175 ASP A O 1
ATOM 1468 N N . GLN A 1 176 ? 25.579 5.440 -22.813 1.00 58.06 176 GLN A N 1
ATOM 1469 C CA . GLN A 1 176 ? 24.316 5.265 -22.089 1.00 58.06 176 GLN A CA 1
ATOM 1470 C C . GLN A 1 176 ? 24.541 4.712 -20.664 1.00 58.06 176 GLN A C 1
ATOM 1472 O O . GLN A 1 176 ? 23.666 4.826 -19.805 1.00 58.06 176 GLN A O 1
ATOM 1477 N N . PHE A 1 177 ? 25.718 4.137 -20.400 1.00 67.31 177 PHE A N 1
ATOM 1478 C CA . PHE A 1 177 ? 26.085 3.524 -19.126 1.00 67.31 177 PHE A CA 1
ATOM 1479 C C . PHE A 1 177 ? 27.271 4.244 -18.483 1.00 67.31 177 PHE A C 1
ATOM 1481 O O . PHE A 1 177 ? 28.186 4.703 -19.163 1.00 67.31 177 PHE A O 1
ATOM 1488 N N . LEU A 1 178 ? 27.268 4.307 -17.152 1.00 74.19 178 LEU A N 1
ATOM 1489 C CA . LEU A 1 178 ? 28.400 4.805 -16.380 1.00 74.19 178 LEU A CA 1
ATOM 1490 C C . LEU A 1 178 ? 29.490 3.726 -16.327 1.00 74.19 178 LEU A C 1
ATOM 1492 O O . LEU A 1 178 ? 29.320 2.720 -15.640 1.00 74.19 178 LEU A O 1
ATOM 1496 N N . ASN A 1 179 ? 30.604 3.936 -17.030 1.00 79.25 179 ASN A N 1
ATOM 1497 C CA . ASN A 1 179 ? 31.774 3.065 -16.934 1.00 79.25 179 ASN A CA 1
ATOM 1498 C C . ASN A 1 179 ? 32.689 3.531 -15.789 1.00 79.25 179 ASN A C 1
ATOM 1500 O O . ASN A 1 179 ? 33.127 4.682 -15.781 1.00 79.25 179 ASN A O 1
ATOM 1504 N N . LEU A 1 180 ? 32.955 2.646 -14.824 1.00 81.81 180 LEU A N 1
ATOM 1505 C CA . LEU A 1 180 ? 33.808 2.923 -13.668 1.00 81.81 180 LEU A CA 1
ATOM 1506 C C . LEU A 1 180 ? 35.069 2.064 -13.731 1.00 81.81 180 LEU A C 1
ATOM 1508 O O . LEU A 1 180 ? 35.009 0.844 -13.579 1.00 81.81 180 LEU A O 1
ATOM 1512 N N . THR A 1 181 ? 36.225 2.700 -13.891 1.00 86.81 181 THR A N 1
ATOM 1513 C CA . THR A 1 181 ? 37.515 1.998 -13.932 1.00 86.81 181 THR A CA 1
ATOM 1514 C C . THR A 1 181 ? 38.153 2.032 -12.550 1.00 86.81 181 THR A C 1
ATOM 1516 O O . THR A 1 181 ? 38.650 3.075 -12.139 1.00 86.81 181 THR A O 1
ATOM 1519 N N . VAL A 1 182 ? 38.144 0.919 -11.813 1.00 89.38 182 VAL A N 1
ATOM 1520 C CA . VAL A 1 182 ? 38.592 0.888 -10.406 1.00 89.38 182 VAL A CA 1
ATOM 1521 C C . VAL A 1 182 ? 39.713 -0.119 -10.164 1.00 89.38 182 VAL A C 1
ATOM 1523 O O . VAL A 1 182 ? 39.732 -1.200 -10.753 1.00 89.38 182 VAL A O 1
ATOM 1526 N N . SER A 1 183 ? 40.650 0.218 -9.275 1.00 89.75 183 SER A N 1
ATOM 1527 C CA . SER A 1 183 ? 41.700 -0.698 -8.826 1.00 89.75 183 SER A CA 1
ATOM 1528 C C . SER A 1 183 ? 41.217 -1.565 -7.664 1.00 89.75 183 SER A C 1
ATOM 1530 O O . SER A 1 183 ? 40.571 -1.071 -6.741 1.00 89.75 183 SER A O 1
ATOM 1532 N N . ARG A 1 184 ? 41.588 -2.855 -7.644 1.00 88.00 184 ARG A N 1
ATOM 1533 C CA . ARG A 1 184 ? 41.192 -3.794 -6.570 1.00 88.00 184 ARG A CA 1
ATOM 1534 C C . ARG A 1 184 ? 41.663 -3.355 -5.182 1.00 88.00 184 ARG A C 1
ATOM 1536 O O . ARG A 1 184 ? 40.976 -3.613 -4.202 1.00 88.00 184 ARG A O 1
ATOM 1543 N N . ASN A 1 185 ? 42.796 -2.658 -5.109 1.00 92.00 185 ASN A N 1
ATOM 1544 C CA . ASN A 1 185 ? 43.369 -2.191 -3.844 1.00 92.00 185 ASN A CA 1
ATOM 1545 C C . ASN A 1 185 ? 42.698 -0.907 -3.327 1.00 92.00 185 ASN A C 1
ATOM 1547 O O . ASN A 1 185 ? 42.879 -0.546 -2.169 1.00 92.00 185 ASN A O 1
ATOM 1551 N N . HIS A 1 186 ? 41.929 -0.211 -4.173 1.00 88.19 186 HIS A N 1
ATOM 1552 C CA . HIS A 1 186 ? 41.394 1.121 -3.878 1.00 88.19 186 HIS A CA 1
ATOM 1553 C C . HIS A 1 186 ? 39.955 1.310 -4.383 1.00 88.19 186 HIS A C 1
ATOM 1555 O O . HIS A 1 186 ? 39.558 2.422 -4.724 1.00 88.19 186 HIS A O 1
ATOM 1561 N N . ILE A 1 187 ? 39.150 0.241 -4.382 1.00 89.38 187 ILE A N 1
ATOM 1562 C CA . ILE A 1 187 ? 37.791 0.218 -4.955 1.00 89.38 187 ILE A CA 1
ATOM 1563 C C . ILE A 1 187 ? 36.937 1.384 -4.442 1.00 89.38 187 ILE A C 1
ATOM 1565 O O . ILE A 1 187 ? 36.310 2.089 -5.230 1.00 89.38 187 ILE A O 1
ATOM 1569 N N . VAL A 1 188 ? 36.941 1.625 -3.129 1.00 87.94 188 VAL A N 1
ATOM 1570 C CA . VAL A 1 188 ? 36.120 2.674 -2.498 1.00 87.94 188 VAL A CA 1
ATOM 1571 C C . VAL A 1 188 ? 36.555 4.074 -2.939 1.00 87.94 188 VAL A C 1
ATOM 1573 O O . VAL A 1 188 ? 35.724 4.915 -3.274 1.00 87.94 188 VAL A O 1
ATOM 1576 N N . ARG A 1 189 ? 37.866 4.332 -2.975 1.00 88.12 189 ARG A N 1
ATOM 1577 C CA . ARG A 1 189 ? 38.403 5.643 -3.357 1.00 88.12 189 ARG A CA 1
ATOM 1578 C C . ARG A 1 189 ? 38.157 5.927 -4.838 1.00 88.12 189 ARG A C 1
ATOM 1580 O O . ARG A 1 189 ? 37.704 7.018 -5.183 1.00 88.12 189 ARG A O 1
ATOM 1587 N N . ASP A 1 190 ? 38.428 4.945 -5.693 1.00 87.94 190 ASP A N 1
ATOM 1588 C CA . ASP A 1 190 ? 38.327 5.088 -7.146 1.00 87.94 190 ASP A CA 1
ATOM 1589 C C . ASP A 1 190 ? 36.867 5.247 -7.596 1.00 87.94 190 ASP A C 1
ATOM 1591 O O . ASP A 1 190 ? 36.574 6.103 -8.434 1.00 87.94 190 ASP A O 1
ATOM 1595 N N . THR A 1 191 ? 35.934 4.497 -6.992 1.00 87.56 191 THR A N 1
ATOM 1596 C CA . THR A 1 191 ? 34.488 4.672 -7.236 1.00 87.56 191 THR A CA 1
ATOM 1597 C C . THR A 1 191 ? 33.998 6.052 -6.798 1.00 87.56 191 THR A C 1
ATOM 1599 O O . THR A 1 191 ? 33.353 6.746 -7.584 1.00 87.56 191 THR A O 1
ATOM 1602 N N . MET A 1 192 ? 34.322 6.494 -5.578 1.00 86.44 192 MET A N 1
ATOM 1603 C CA . MET A 1 192 ? 33.841 7.773 -5.040 1.00 86.44 192 MET A CA 1
ATOM 1604 C C . MET A 1 192 ? 34.350 8.976 -5.850 1.00 86.44 192 MET A C 1
ATOM 1606 O O . MET A 1 192 ? 33.597 9.919 -6.115 1.00 86.44 192 MET A O 1
ATOM 1610 N N . LEU A 1 193 ? 35.607 8.940 -6.304 1.00 86.69 193 LEU A N 1
ATOM 1611 C CA . LEU A 1 193 ? 36.174 9.979 -7.169 1.00 86.69 193 LEU A CA 1
ATOM 1612 C C . LEU A 1 193 ? 35.474 10.056 -8.530 1.00 86.69 193 LEU A C 1
ATOM 1614 O O . LEU A 1 193 ? 35.286 11.148 -9.063 1.00 86.69 193 LEU A O 1
ATOM 1618 N N . GLN A 1 194 ? 35.076 8.923 -9.101 1.00 84.81 194 GLN A N 1
ATOM 1619 C CA . GLN A 1 194 ? 34.416 8.903 -10.407 1.00 84.81 194 GLN A CA 1
ATOM 1620 C C . GLN A 1 194 ? 32.937 9.284 -10.312 1.00 84.81 194 GLN A C 1
ATOM 1622 O O . GLN A 1 194 ? 32.466 10.091 -11.111 1.00 84.81 194 GLN A O 1
ATOM 1627 N N . ILE A 1 195 ? 32.223 8.800 -9.292 1.00 85.12 195 ILE A N 1
ATOM 1628 C CA . ILE A 1 195 ? 30.811 9.144 -9.067 1.00 85.12 195 ILE A CA 1
ATOM 1629 C C . ILE A 1 195 ? 30.657 10.631 -8.727 1.00 85.12 195 ILE A C 1
ATOM 1631 O O . ILE A 1 195 ? 29.784 11.297 -9.286 1.00 85.12 195 ILE A O 1
ATOM 1635 N N . SER A 1 196 ? 31.521 11.182 -7.866 1.00 82.25 196 SER A N 1
ATOM 1636 C CA . SER A 1 196 ? 31.476 12.612 -7.531 1.00 82.25 196 SER A CA 1
ATOM 1637 C C . SER A 1 196 ? 31.650 13.484 -8.777 1.00 82.25 196 SER A C 1
ATOM 1639 O O . SER A 1 196 ? 30.845 14.383 -9.002 1.00 82.25 196 SER A O 1
ATOM 1641 N N . ARG A 1 197 ? 32.614 13.177 -9.653 1.00 72.88 197 ARG A N 1
ATOM 1642 C CA . ARG A 1 197 ? 32.825 13.921 -10.910 1.00 72.88 197 ARG A CA 1
ATOM 1643 C C . ARG A 1 197 ? 31.602 13.933 -11.831 1.00 72.88 197 ARG A C 1
ATOM 1645 O O . ARG A 1 197 ? 31.359 14.936 -12.495 1.00 72.88 197 ARG A O 1
ATOM 1652 N N . VAL A 1 198 ? 30.838 12.843 -11.874 1.00 68.50 198 VAL A N 1
ATOM 1653 C CA . VAL A 1 198 ? 29.620 12.742 -12.696 1.00 68.50 198 VAL A CA 1
ATOM 1654 C C . VAL A 1 198 ? 28.454 13.508 -12.070 1.00 68.50 198 VAL A C 1
ATOM 1656 O O . VAL A 1 198 ? 27.707 14.168 -12.789 1.00 68.50 198 VAL A O 1
ATOM 1659 N N . CYS A 1 199 ? 28.321 13.470 -10.743 1.00 59.34 199 CYS A N 1
ATOM 1660 C CA . CYS A 1 199 ? 27.264 14.187 -10.028 1.00 59.34 199 CYS A CA 1
ATOM 1661 C C . CYS A 1 199 ? 27.465 15.714 -10.077 1.00 59.34 199 CYS A C 1
ATOM 1663 O O . CYS A 1 199 ? 26.522 16.449 -10.350 1.00 59.34 199 CYS A O 1
ATOM 1665 N N . TRP A 1 200 ? 28.705 16.191 -9.909 1.00 54.50 200 TRP A N 1
ATOM 1666 C CA . TRP A 1 200 ? 29.039 17.624 -9.934 1.00 54.50 200 TRP A CA 1
ATOM 1667 C C . TRP A 1 200 ? 28.912 18.280 -11.316 1.00 54.50 200 TRP A C 1
ATOM 1669 O O . TRP A 1 200 ? 28.756 19.489 -11.398 1.00 54.50 200 TRP A O 1
ATOM 1679 N N . ARG A 1 201 ? 28.951 17.512 -12.411 1.00 49.09 201 ARG A N 1
ATOM 1680 C CA . ARG A 1 201 ? 28.755 18.037 -13.777 1.00 49.09 201 ARG A CA 1
ATOM 1681 C C . ARG A 1 201 ? 27.285 18.237 -14.166 1.00 49.09 201 ARG A C 1
ATOM 1683 O O . ARG A 1 201 ? 27.022 18.755 -15.247 1.00 49.09 201 ARG A O 1
ATOM 1690 N N . ARG A 1 202 ? 26.347 17.757 -13.346 1.00 43.66 202 ARG A N 1
ATOM 1691 C CA . ARG A 1 202 ? 24.898 17.778 -13.605 1.00 43.66 202 ARG A CA 1
ATOM 1692 C C . ARG A 1 202 ? 24.127 18.780 -12.735 1.00 43.66 202 ARG A C 1
ATOM 1694 O O . ARG A 1 202 ? 22.907 18.835 -12.875 1.00 43.66 202 ARG A O 1
ATOM 1701 N N . SER A 1 203 ? 24.813 19.530 -11.869 1.00 41.19 203 SER A N 1
ATOM 1702 C CA . SER A 1 203 ? 24.247 20.598 -11.033 1.00 41.19 203 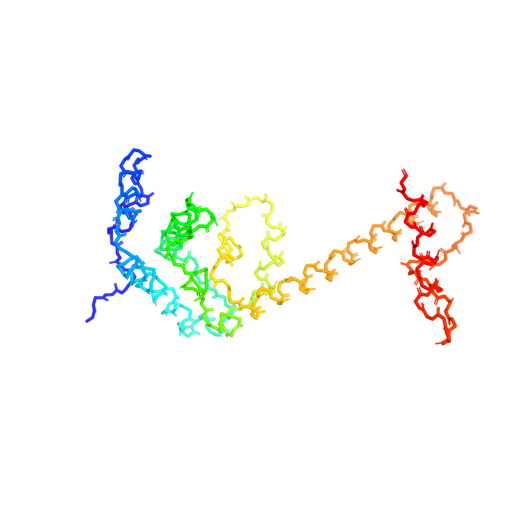SER A CA 1
ATOM 1703 C C . SER A 1 203 ? 24.698 21.966 -11.518 1.00 41.19 203 SER A C 1
ATOM 1705 O O . SER A 1 203 ? 23.946 22.919 -11.230 1.00 41.19 203 SER A O 1
#